Protein AF-A0A836Q6Z2-F1 (afdb_monomer_lite)

Structure (mmCIF, N/CA/C/O backbone):
data_AF-A0A836Q6Z2-F1
#
_entry.id   AF-A0A836Q6Z2-F1
#
loop_
_atom_site.group_PDB
_atom_site.id
_atom_site.type_symbol
_atom_site.label_atom_id
_atom_site.label_alt_id
_atom_site.label_comp_id
_atom_site.label_asym_id
_atom_site.label_entity_id
_atom_site.label_seq_id
_atom_site.pdbx_PDB_ins_code
_atom_site.Cartn_x
_atom_site.Cartn_y
_atom_site.Cartn_z
_atom_site.occupancy
_atom_site.B_iso_or_equiv
_atom_site.auth_seq_id
_atom_site.auth_comp_id
_atom_site.auth_asym_id
_atom_site.auth_atom_id
_atom_site.pdbx_PDB_model_num
ATOM 1 N N . MET A 1 1 ? -11.469 -27.532 27.331 1.00 48.75 1 MET A N 1
ATOM 2 C CA . MET A 1 1 ? -12.121 -26.665 26.324 1.00 48.75 1 MET A CA 1
ATOM 3 C C . MET A 1 1 ? -12.531 -25.390 27.041 1.00 48.75 1 MET A C 1
ATOM 5 O O . MET A 1 1 ? -12.960 -25.529 28.179 1.00 48.75 1 MET A O 1
ATOM 9 N N . PRO A 1 2 ? -12.333 -24.187 26.474 1.00 57.25 2 PRO A N 1
ATOM 10 C CA . PRO A 1 2 ? -12.867 -22.976 27.090 1.00 57.25 2 PRO A CA 1
ATOM 11 C C . PRO A 1 2 ? -14.396 -23.072 27.136 1.00 57.25 2 PRO A C 1
ATOM 13 O O . PRO A 1 2 ? -15.001 -23.461 26.135 1.00 57.25 2 PRO A O 1
ATOM 16 N N . ASP A 1 3 ? -14.990 -22.767 28.288 1.00 80.19 3 ASP A N 1
ATOM 17 C CA . ASP A 1 3 ? -16.440 -22.748 28.470 1.00 80.19 3 ASP A CA 1
ATOM 18 C C . ASP A 1 3 ? -17.048 -21.595 27.647 1.00 80.19 3 ASP A C 1
ATOM 20 O O . ASP A 1 3 ? -16.434 -20.536 27.479 1.00 80.19 3 ASP A O 1
ATOM 24 N N . ALA A 1 4 ? -18.247 -21.785 27.099 1.00 76.88 4 ALA A N 1
ATOM 25 C CA . ALA A 1 4 ? -18.929 -20.760 26.307 1.00 76.88 4 ALA A CA 1
ATOM 26 C C . ALA A 1 4 ? -19.168 -19.484 27.133 1.00 76.88 4 ALA A C 1
ATOM 28 O O . ALA A 1 4 ? -19.080 -18.372 26.611 1.00 76.88 4 ALA A O 1
ATOM 29 N N . ILE A 1 5 ? -19.391 -19.645 28.439 1.00 80.12 5 ILE A N 1
ATOM 30 C CA . ILE A 1 5 ? -19.566 -18.546 29.393 1.00 80.12 5 ILE A CA 1
ATOM 31 C C . ILE A 1 5 ? -18.258 -17.758 29.579 1.00 80.12 5 ILE A C 1
ATOM 33 O O . ILE A 1 5 ? -18.282 -16.527 29.622 1.00 80.12 5 ILE A O 1
ATOM 37 N N . ASP A 1 6 ? -17.102 -18.427 29.591 1.00 78.12 6 ASP A N 1
ATOM 38 C CA . ASP A 1 6 ? -15.796 -17.762 29.692 1.00 78.12 6 ASP A CA 1
ATOM 39 C C . ASP A 1 6 ? -15.487 -16.898 28.465 1.00 78.12 6 ASP A C 1
ATOM 41 O O . ASP A 1 6 ? -14.843 -15.851 28.575 1.00 78.12 6 ASP A O 1
ATOM 45 N N . LEU A 1 7 ? -15.938 -17.324 27.282 1.00 72.75 7 LEU A N 1
ATOM 46 C CA . LEU A 1 7 ? -15.810 -16.545 26.051 1.00 72.75 7 LEU A CA 1
ATOM 47 C C . LEU A 1 7 ? -16.686 -15.290 26.081 1.00 72.75 7 LEU A C 1
ATOM 49 O O . LEU A 1 7 ? -16.208 -14.223 25.697 1.00 72.75 7 LEU A O 1
ATOM 53 N N . ILE A 1 8 ? -17.921 -15.399 26.577 1.00 77.38 8 ILE A N 1
ATOM 54 C CA . ILE A 1 8 ? -18.842 -14.262 26.727 1.00 77.38 8 ILE A CA 1
ATOM 55 C C . ILE A 1 8 ? -18.277 -13.250 27.729 1.00 77.38 8 ILE A C 1
ATOM 57 O O . ILE A 1 8 ? -18.157 -12.073 27.408 1.00 77.38 8 ILE A O 1
ATOM 61 N N . ASN A 1 9 ? -17.810 -13.707 28.893 1.00 78.31 9 ASN A N 1
ATOM 62 C CA . ASN A 1 9 ? -17.229 -12.825 29.909 1.00 78.31 9 ASN A CA 1
ATOM 63 C C . ASN A 1 9 ? -15.964 -12.104 29.413 1.00 78.31 9 ASN A C 1
ATOM 65 O O . ASN A 1 9 ? -15.742 -10.932 29.724 1.00 78.31 9 ASN A O 1
ATOM 69 N N . LYS A 1 10 ? -15.130 -12.783 28.613 1.00 71.81 10 LYS A N 1
ATOM 70 C CA . LYS A 1 10 ? -13.982 -12.145 27.950 1.00 71.81 10 LYS A CA 1
ATOM 71 C C . LYS A 1 10 ? -14.420 -11.101 26.925 1.00 71.81 10 LYS A C 1
ATOM 73 O O . LYS A 1 10 ? -13.757 -10.073 26.816 1.00 71.81 10 LYS A O 1
ATOM 78 N N . PHE A 1 11 ? -15.505 -11.348 26.196 1.00 73.81 11 PHE A N 1
ATOM 79 C CA . PHE A 1 11 ? -16.081 -10.384 25.259 1.00 73.81 11 PHE A CA 1
ATOM 80 C C . PHE A 1 11 ? -16.592 -9.137 25.976 1.00 73.81 11 PHE A C 1
ATOM 82 O O . PHE A 1 11 ? -16.198 -8.041 25.597 1.00 73.81 11 PHE A O 1
ATOM 89 N N . ASP A 1 12 ? -17.364 -9.301 27.049 1.00 74.62 12 ASP A N 1
ATOM 90 C CA . ASP A 1 12 ? -17.903 -8.186 27.835 1.00 74.62 12 ASP A CA 1
ATOM 91 C C . ASP A 1 12 ? -16.790 -7.324 28.441 1.00 74.62 12 ASP A C 1
ATOM 93 O O . ASP A 1 12 ? -16.872 -6.092 28.462 1.00 74.62 12 ASP A O 1
ATOM 97 N N . ALA A 1 13 ? -15.725 -7.966 28.931 1.00 75.62 13 ALA A N 1
ATOM 98 C CA . ALA A 1 13 ? -14.556 -7.263 29.439 1.00 75.62 13 ALA A CA 1
ATOM 99 C C . ALA A 1 13 ? -13.852 -6.480 28.322 1.00 75.62 13 ALA A C 1
ATOM 101 O O . ALA A 1 13 ? -13.570 -5.300 28.500 1.00 75.62 13 ALA A O 1
ATOM 102 N N . LEU A 1 14 ? -13.616 -7.106 27.162 1.00 73.56 14 LEU A N 1
ATOM 103 C CA . LEU A 1 14 ? -13.000 -6.451 26.005 1.00 73.56 14 LEU A CA 1
ATOM 104 C C . LEU A 1 14 ? -13.860 -5.309 25.454 1.00 73.56 14 LEU A C 1
ATOM 106 O O . LEU A 1 14 ? -13.308 -4.285 25.067 1.00 73.56 14 LEU A O 1
ATOM 110 N N . GLU A 1 15 ? -15.183 -5.460 25.436 1.00 71.81 15 GLU A N 1
ATOM 111 C CA . GLU A 1 15 ? -16.127 -4.437 24.988 1.00 71.81 15 GLU A CA 1
ATOM 112 C C . GLU A 1 15 ? -16.069 -3.202 25.887 1.00 71.81 15 GLU A C 1
ATOM 114 O O . GLU A 1 15 ? -15.844 -2.095 25.390 1.00 71.81 15 GLU A O 1
ATOM 119 N N . LYS A 1 16 ? -16.184 -3.389 27.208 1.00 76.44 16 LYS A N 1
ATOM 120 C CA . LYS A 1 16 ? -16.090 -2.291 28.184 1.00 76.44 16 LYS A CA 1
ATOM 121 C C . LYS A 1 16 ? -14.753 -1.571 28.109 1.00 76.44 16 LYS A C 1
ATOM 123 O O . LYS A 1 16 ? -14.707 -0.350 28.211 1.00 76.44 16 LYS A O 1
ATOM 128 N N . ASP A 1 17 ? -13.679 -2.323 27.895 1.00 76.94 17 ASP A N 1
ATOM 129 C CA . ASP A 1 17 ? -12.348 -1.756 27.754 1.00 76.94 17 ASP A CA 1
ATOM 130 C C . ASP A 1 17 ? -12.154 -1.035 26.421 1.00 76.94 17 ASP A C 1
ATOM 132 O O . ASP A 1 17 ? -11.264 -0.198 26.308 1.00 76.94 17 ASP A O 1
ATOM 136 N N . PHE A 1 18 ? -12.903 -1.391 25.381 1.00 81.25 18 PHE A N 1
ATOM 137 C CA . PHE A 1 18 ? -12.700 -0.878 24.033 1.00 81.25 18 PHE A CA 1
ATOM 138 C C . PHE A 1 18 ? -13.502 0.387 23.742 1.00 81.25 18 PHE A C 1
ATOM 140 O O . PHE A 1 18 ? -12.996 1.301 23.082 1.00 81.25 18 PHE A O 1
ATOM 147 N N . VAL A 1 19 ? -14.732 0.465 24.250 1.00 83.88 19 VAL A N 1
ATOM 148 C CA . VAL A 1 19 ? -15.577 1.651 24.099 1.00 83.88 19 VAL A CA 1
ATOM 149 C C . VAL A 1 19 ? -14.897 2.859 24.748 1.00 83.88 19 VAL A C 1
ATOM 151 O O . VAL A 1 19 ? -14.397 2.808 25.867 1.00 83.88 19 VAL A O 1
ATOM 154 N N . GLY A 1 20 ? -14.837 3.973 24.018 1.00 83.06 20 GLY A N 1
ATOM 155 C CA . GLY A 1 20 ? -14.185 5.201 24.466 1.00 83.06 20 GLY A CA 1
ATOM 156 C C . GLY A 1 20 ? -12.673 5.265 24.226 1.00 83.06 20 GLY A C 1
ATOM 157 O O . GLY A 1 20 ? -12.112 6.362 24.346 1.00 83.06 20 GLY A O 1
ATOM 158 N N . LYS A 1 21 ? -12.009 4.166 23.828 1.00 89.00 21 LYS A N 1
ATOM 159 C CA . LYS A 1 21 ? -10.588 4.197 23.442 1.00 89.00 21 LYS A CA 1
ATOM 160 C C . LYS A 1 21 ? -10.382 4.931 22.118 1.00 89.00 21 LYS A C 1
ATOM 162 O O . LYS A 1 21 ? -11.255 4.985 21.250 1.00 89.00 21 LYS A O 1
ATOM 167 N N . THR A 1 22 ? -9.188 5.503 21.982 1.00 91.00 22 THR A N 1
ATOM 168 C CA . THR A 1 22 ? -8.717 6.114 20.737 1.00 91.00 22 THR A CA 1
ATOM 169 C C . THR A 1 22 ? -7.832 5.132 19.986 1.00 91.00 22 THR A C 1
ATOM 171 O O . THR A 1 22 ? -6.939 4.523 20.571 1.00 91.00 22 THR A O 1
ATOM 174 N N . LEU A 1 23 ? -8.070 4.998 18.687 1.00 91.44 23 LEU A N 1
ATOM 175 C CA . LEU A 1 23 ? -7.362 4.099 17.789 1.00 91.44 23 LEU A CA 1
ATOM 176 C C . LEU A 1 23 ? -6.788 4.880 16.620 1.00 91.44 23 LEU A C 1
ATOM 178 O O . LEU A 1 23 ? -7.380 5.857 16.168 1.00 91.44 23 LEU A O 1
ATOM 182 N N . LEU A 1 24 ? -5.669 4.394 16.095 1.00 93.12 24 LEU A N 1
ATOM 183 C CA . LEU A 1 24 ? -5.143 4.809 14.805 1.00 93.12 24 LEU A CA 1
ATOM 184 C C . LEU A 1 24 ? -5.382 3.671 13.817 1.00 93.12 24 LEU A C 1
ATOM 186 O O . LEU A 1 24 ? -4.993 2.534 14.086 1.00 93.12 24 LEU A O 1
ATOM 190 N N . ALA A 1 25 ? -6.022 3.970 12.690 1.00 92.62 25 ALA A N 1
ATOM 191 C CA . ALA A 1 25 ? -6.157 3.014 11.599 1.00 92.62 25 ALA A CA 1
ATOM 192 C C . ALA A 1 25 ? -6.263 3.725 10.238 1.00 92.62 25 ALA A C 1
ATOM 194 O O . ALA A 1 25 ? -6.621 4.909 10.181 1.00 92.62 25 ALA A O 1
ATOM 195 N N . PRO A 1 26 ? -5.947 3.022 9.139 1.00 93.44 26 PRO A N 1
ATOM 196 C CA . PRO A 1 26 ? -6.248 3.486 7.796 1.00 93.44 26 PRO A CA 1
ATOM 197 C C . PRO A 1 26 ? -7.760 3.433 7.550 1.00 93.44 26 PRO A C 1
ATOM 199 O O . PRO A 1 26 ? -8.436 2.465 7.897 1.00 93.44 26 PRO A O 1
ATOM 202 N N . VAL A 1 27 ? -8.277 4.477 6.919 1.00 92.75 27 VAL A N 1
ATOM 203 C CA . VAL A 1 27 ? -9.661 4.602 6.470 1.00 92.75 27 VAL A CA 1
ATOM 204 C C . VAL A 1 27 ? -9.622 4.743 4.955 1.00 92.75 27 VAL A C 1
ATOM 206 O O . VAL A 1 27 ? -8.982 5.656 4.428 1.00 92.75 27 VAL A O 1
ATOM 209 N N . LEU A 1 28 ? -10.275 3.817 4.256 1.00 89.56 28 LEU A N 1
ATOM 210 C CA . LEU A 1 28 ? -10.471 3.903 2.813 1.00 89.56 28 LEU A CA 1
ATOM 211 C C . LEU A 1 28 ? -11.882 4.427 2.549 1.00 89.56 28 LEU A C 1
ATOM 213 O O . LEU A 1 28 ? -12.825 4.120 3.284 1.00 89.56 28 LEU A O 1
ATOM 217 N N . ARG A 1 29 ? -12.029 5.228 1.494 1.00 87.88 29 ARG A N 1
ATOM 218 C CA . ARG A 1 29 ? -13.310 5.854 1.167 1.00 87.88 29 ARG A CA 1
ATOM 219 C C . ARG A 1 29 ? -14.398 4.794 0.981 1.00 87.88 29 ARG A C 1
ATOM 221 O O . ARG A 1 29 ? -14.230 3.849 0.213 1.00 87.88 29 ARG A O 1
ATOM 228 N N . GLY A 1 30 ? -15.527 4.973 1.664 1.00 82.25 30 GLY A N 1
ATOM 229 C CA . GLY A 1 30 ? -16.686 4.084 1.554 1.00 82.25 30 GLY A CA 1
ATOM 230 C C . GLY A 1 30 ? -16.519 2.684 2.161 1.00 82.25 30 GLY A C 1
ATOM 231 O O . GLY A 1 30 ? -17.420 1.863 1.988 1.00 82.25 30 GLY A O 1
ATOM 232 N N . THR A 1 31 ? -15.425 2.391 2.875 1.00 85.06 31 THR A N 1
ATOM 233 C CA . THR A 1 31 ? -15.215 1.085 3.524 1.00 85.06 31 THR A CA 1
ATOM 234 C C . THR A 1 31 ? -15.389 1.155 5.040 1.00 85.06 31 THR A C 1
ATOM 236 O O . THR A 1 31 ? -15.342 2.223 5.646 1.00 85.06 31 THR A O 1
ATOM 239 N N . THR A 1 32 ? -15.561 -0.003 5.678 1.00 89.25 32 THR A N 1
ATOM 240 C CA . THR A 1 32 ? -15.432 -0.136 7.135 1.00 89.25 32 THR A CA 1
ATOM 241 C C . THR A 1 32 ? -13.963 -0.252 7.532 1.00 89.25 32 THR A C 1
ATOM 243 O O . THR A 1 32 ? -13.130 -0.751 6.773 1.00 89.25 32 THR A O 1
ATOM 246 N N . VAL A 1 33 ? -13.636 0.212 8.735 1.00 88.69 33 VAL A N 1
ATOM 247 C CA . VAL A 1 33 ? -12.316 0.020 9.336 1.00 88.69 33 VAL A CA 1
ATOM 248 C C . VAL A 1 33 ? -12.304 -1.329 10.035 1.00 88.69 33 VAL A C 1
ATOM 250 O O . VAL A 1 33 ? -13.177 -1.607 10.855 1.00 88.69 33 VAL A O 1
ATOM 253 N N . ARG A 1 34 ? -11.295 -2.153 9.752 1.00 88.38 34 ARG A N 1
ATOM 254 C CA . ARG A 1 34 ? -11.092 -3.428 10.445 1.00 88.38 34 ARG A CA 1
ATOM 255 C C . ARG A 1 34 ? -10.018 -3.293 11.509 1.00 88.38 34 ARG A C 1
ATOM 257 O O . ARG A 1 34 ? -8.896 -2.897 11.211 1.00 88.38 34 ARG A O 1
ATOM 264 N N . VAL A 1 35 ? -10.347 -3.670 12.737 1.00 85.12 35 VAL A N 1
ATOM 265 C CA . VAL A 1 35 ? -9.401 -3.700 13.859 1.00 85.12 35 VAL A CA 1
ATOM 266 C C . VAL A 1 35 ? -9.393 -5.081 14.491 1.00 85.12 35 VAL A C 1
ATOM 268 O O . VAL A 1 35 ? -10.431 -5.731 14.583 1.00 85.12 35 VAL A O 1
ATOM 271 N N . ARG A 1 36 ? -8.216 -5.546 14.920 1.00 82.00 36 ARG A N 1
ATOM 272 C CA . ARG A 1 36 ? -8.077 -6.810 15.645 1.00 82.00 36 ARG A CA 1
ATOM 273 C C . ARG A 1 36 ? -7.769 -6.536 17.113 1.00 82.00 36 ARG A C 1
ATOM 275 O O . ARG A 1 36 ? -6.755 -5.911 17.407 1.00 82.00 36 ARG A O 1
ATOM 282 N N . LEU A 1 37 ? -8.595 -7.052 18.018 1.00 75.25 37 LEU A N 1
ATOM 283 C CA . LEU A 1 37 ? -8.405 -6.963 19.469 1.00 75.25 37 LEU A CA 1
ATOM 284 C C . LEU A 1 37 ? -8.566 -8.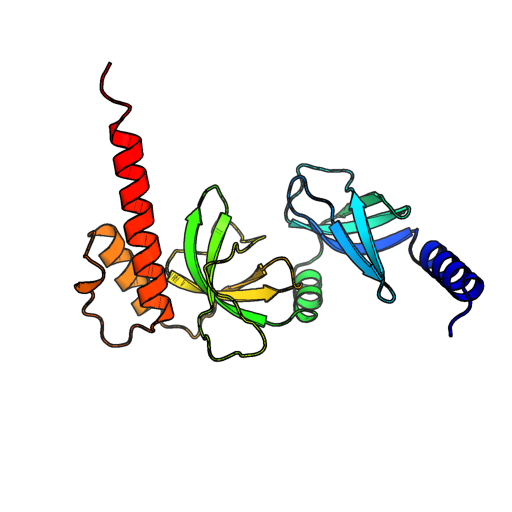328 20.109 1.00 75.25 37 LEU A C 1
ATOM 286 O O . LEU A 1 37 ? -9.556 -9.007 19.863 1.00 75.25 37 LEU A O 1
ATOM 290 N N . GLY A 1 38 ? -7.592 -8.748 20.917 1.00 71.38 38 GLY A N 1
ATOM 291 C CA . GLY A 1 38 ? -7.668 -10.042 21.605 1.00 71.38 38 GLY A CA 1
ATOM 292 C C . GLY A 1 38 ? -7.879 -11.240 20.663 1.00 71.38 38 GLY A C 1
ATOM 293 O O . GLY A 1 38 ? -8.426 -12.251 21.081 1.00 71.38 38 GLY A O 1
ATOM 294 N N . GLY A 1 39 ? -7.494 -11.119 19.385 1.00 76.25 39 GLY A N 1
ATOM 295 C CA . GLY A 1 39 ? -7.726 -12.133 18.346 1.00 76.25 39 GLY A CA 1
ATOM 296 C C . GLY A 1 39 ? -9.040 -11.989 17.565 1.00 76.25 39 GLY A C 1
ATOM 297 O O . GLY A 1 39 ? -9.189 -12.632 16.529 1.00 76.25 39 GLY A O 1
ATOM 298 N N . ILE A 1 40 ? -9.948 -11.107 17.982 1.00 76.56 40 ILE A N 1
ATOM 299 C CA . ILE A 1 40 ? -11.241 -10.862 17.330 1.00 76.56 40 ILE A CA 1
ATOM 300 C C . ILE A 1 40 ? -11.099 -9.722 16.324 1.00 76.56 40 ILE A C 1
ATOM 302 O O . ILE A 1 40 ? -10.522 -8.684 16.641 1.00 76.56 40 ILE A O 1
ATOM 306 N N . VAL A 1 41 ? -11.619 -9.911 15.110 1.00 83.31 41 VAL A N 1
ATOM 307 C CA . VAL A 1 41 ? -11.691 -8.859 14.088 1.00 83.31 41 VAL A CA 1
ATOM 308 C C . VAL A 1 41 ? -13.042 -8.164 14.195 1.00 83.31 41 VAL A C 1
ATOM 310 O O . VAL A 1 41 ? -14.078 -8.815 14.104 1.00 83.31 41 VAL A O 1
ATOM 313 N N . MET A 1 42 ? -13.021 -6.849 14.368 1.00 84.44 42 MET A N 1
ATOM 314 C CA . MET A 1 42 ? -14.210 -6.005 14.401 1.00 84.44 42 MET A CA 1
ATOM 315 C C . MET A 1 42 ? -14.216 -5.049 13.220 1.00 84.44 42 MET A C 1
ATOM 317 O O . MET A 1 42 ? -13.162 -4.578 12.787 1.00 84.44 42 MET A O 1
ATOM 321 N N . GLU A 1 43 ? -15.415 -4.753 12.728 1.00 90.25 43 GLU A N 1
ATOM 322 C CA . GLU A 1 43 ? -15.638 -3.787 11.660 1.00 90.25 43 GLU A CA 1
ATOM 323 C C . GLU A 1 43 ? -16.343 -2.550 12.214 1.00 90.25 43 GLU A C 1
ATOM 325 O O . GLU A 1 43 ? -17.462 -2.631 12.720 1.00 90.25 43 GLU A O 1
ATOM 330 N N . LEU A 1 44 ? -15.691 -1.399 12.092 1.00 90.81 44 LEU A N 1
ATOM 331 C CA . LEU A 1 44 ? -16.185 -0.118 12.576 1.00 90.81 44 LEU A CA 1
ATOM 332 C C . LEU A 1 44 ? -16.566 0.769 11.393 1.00 90.81 44 LEU A C 1
ATOM 334 O O . LEU A 1 44 ? -15.803 0.932 10.438 1.00 90.81 44 LEU A O 1
ATOM 338 N N . LYS A 1 45 ? -17.754 1.364 11.460 1.00 92.31 45 LYS A N 1
ATOM 339 C CA . LYS A 1 45 ? -18.193 2.416 10.542 1.00 92.31 45 LYS A CA 1
ATOM 340 C C . LYS A 1 45 ? -17.716 3.766 11.063 1.00 92.31 45 LYS A C 1
ATOM 342 O O . LYS A 1 45 ? -17.927 4.079 12.234 1.00 92.31 45 LYS A O 1
ATOM 347 N N . THR A 1 46 ? -17.102 4.553 10.187 1.00 91.75 46 THR A N 1
ATOM 348 C CA . THR A 1 46 ? -16.753 5.947 10.469 1.00 91.75 46 THR A CA 1
ATOM 349 C C . THR A 1 46 ? -17.953 6.860 10.235 1.00 91.75 46 THR A C 1
ATOM 351 O O . THR A 1 46 ? -18.851 6.548 9.447 1.00 91.75 46 THR A O 1
ATOM 354 N N . ASP A 1 47 ? -17.975 7.991 10.934 1.00 89.62 47 ASP A N 1
ATOM 355 C CA . ASP A 1 47 ? -18.981 9.042 10.769 1.00 89.62 47 ASP A CA 1
ATOM 356 C C . ASP A 1 47 ? -18.817 9.817 9.452 1.00 89.62 47 ASP A C 1
ATOM 358 O O . ASP A 1 47 ? -19.812 10.207 8.843 1.00 89.62 47 ASP A O 1
ATOM 362 N N . ASP A 1 48 ? -17.584 9.961 8.960 1.00 89.12 48 ASP A N 1
ATOM 363 C CA . ASP A 1 48 ? -17.290 10.503 7.632 1.00 89.12 48 ASP A CA 1
ATOM 364 C C . ASP A 1 48 ? -16.974 9.377 6.632 1.00 89.12 48 ASP A C 1
ATOM 366 O O . ASP A 1 48 ? -15.981 8.657 6.767 1.00 89.12 48 ASP A O 1
ATOM 370 N N . ARG A 1 49 ? -17.831 9.225 5.613 1.00 86.00 49 ARG A N 1
ATOM 371 C CA . ARG A 1 49 ? -17.671 8.233 4.530 1.00 86.00 49 ARG A CA 1
ATOM 372 C C . ARG A 1 49 ? -16.767 8.705 3.391 1.00 86.00 49 ARG A C 1
ATOM 374 O O . ARG A 1 49 ? -16.328 7.876 2.593 1.00 86.00 49 ARG A O 1
ATOM 381 N N . ASN A 1 50 ? -16.534 10.012 3.286 1.00 88.94 50 ASN A N 1
ATOM 382 C CA . ASN A 1 50 ? -15.726 10.622 2.231 1.00 88.94 50 ASN A CA 1
ATOM 383 C C . ASN A 1 50 ? -14.248 10.715 2.620 1.00 88.94 50 ASN A C 1
ATOM 385 O O . ASN A 1 50 ? -13.395 10.845 1.734 1.00 88.94 50 ASN A O 1
ATOM 389 N N . PHE A 1 51 ? -13.957 10.624 3.920 1.00 90.75 51 PHE A N 1
ATOM 390 C CA . PHE A 1 51 ? -12.604 10.596 4.448 1.00 90.75 51 PHE A CA 1
ATOM 391 C C . PHE A 1 51 ? -11.793 9.424 3.878 1.00 90.75 51 PHE A C 1
ATOM 393 O O . PHE A 1 51 ? -12.252 8.284 3.808 1.00 90.75 51 PHE A O 1
ATOM 400 N N . GLU A 1 52 ? -10.550 9.718 3.508 1.00 91.06 52 GLU A N 1
ATOM 401 C CA . GLU A 1 52 ? -9.556 8.739 3.085 1.00 91.06 52 GLU A CA 1
ATOM 402 C C . GLU A 1 52 ? -8.195 9.142 3.659 1.00 91.06 52 GLU A C 1
ATOM 404 O O . GLU A 1 52 ? -7.782 10.301 3.555 1.00 91.06 52 GLU A O 1
ATOM 409 N N . GLY A 1 53 ? -7.504 8.202 4.302 1.00 92.69 53 GLY A N 1
ATOM 410 C CA . GLY A 1 53 ? -6.236 8.467 4.978 1.00 92.69 53 GLY A CA 1
ATOM 411 C C . GLY A 1 53 ? -6.097 7.733 6.302 1.00 92.69 53 GLY A C 1
ATOM 412 O O . GLY A 1 53 ? -6.898 6.873 6.652 1.00 92.69 53 GLY A O 1
ATOM 413 N N . TYR A 1 54 ? -5.075 8.095 7.069 1.00 93.88 54 TYR A N 1
ATOM 414 C CA . TYR A 1 54 ? -4.946 7.646 8.452 1.00 93.88 54 TYR A CA 1
ATOM 415 C C . TYR A 1 54 ? -5.750 8.566 9.367 1.00 93.88 54 TYR A C 1
ATOM 417 O O . TYR A 1 54 ? -5.646 9.790 9.259 1.00 93.88 54 TYR A O 1
ATOM 425 N N . ALA A 1 55 ? -6.519 7.980 10.281 1.00 94.69 55 ALA A N 1
ATOM 426 C CA . ALA A 1 55 ? -7.350 8.713 11.227 1.00 94.69 55 ALA A CA 1
ATOM 427 C C . ALA A 1 55 ? -7.062 8.286 12.665 1.00 94.69 55 ALA A C 1
ATOM 429 O O . ALA A 1 55 ? -6.837 7.106 12.942 1.00 94.69 55 ALA A O 1
ATOM 430 N N . LEU A 1 56 ? -7.125 9.258 13.575 1.00 94.75 56 LEU A N 1
ATOM 431 C CA . LEU A 1 56 ? -7.386 9.007 14.984 1.00 94.75 56 LEU A CA 1
ATOM 432 C C . LEU A 1 56 ? -8.898 8.920 15.157 1.00 94.75 56 LEU A C 1
ATOM 434 O O . LEU A 1 56 ? -9.629 9.839 14.779 1.00 94.75 56 LEU A O 1
ATOM 438 N N . MET A 1 57 ? -9.362 7.815 15.722 1.00 94.38 57 MET A N 1
ATOM 439 C CA . MET A 1 57 ? -10.778 7.525 15.883 1.00 94.38 57 MET A CA 1
ATOM 440 C C . MET A 1 57 ? -11.086 7.177 17.325 1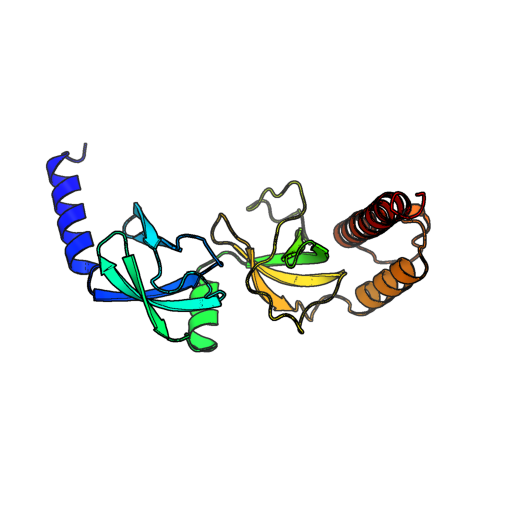.00 94.38 57 MET A C 1
ATOM 442 O O . MET A 1 57 ? -10.386 6.365 17.924 1.00 94.38 57 MET A O 1
ATOM 446 N N . LYS A 1 58 ? -12.149 7.762 17.869 1.00 92.94 58 LYS A N 1
ATOM 447 C CA . LYS A 1 58 ? -12.694 7.376 19.166 1.00 92.94 58 LYS A CA 1
ATOM 448 C C . LYS A 1 58 ? -13.819 6.376 18.948 1.00 92.94 58 LYS A C 1
ATOM 450 O O . LYS A 1 58 ? -14.765 6.662 18.221 1.00 92.94 58 LYS A O 1
ATOM 455 N N . VAL A 1 59 ? -13.705 5.206 19.560 1.00 92.00 59 VAL A N 1
ATOM 456 C CA . VAL A 1 59 ? -14.736 4.167 19.483 1.00 92.00 59 VAL A CA 1
ATOM 457 C C . VAL A 1 59 ? -15.953 4.627 20.276 1.00 92.00 59 VAL A C 1
ATOM 459 O O . VAL A 1 59 ? -15.830 4.913 21.468 1.00 92.00 59 VAL A O 1
ATOM 462 N N . ASN A 1 60 ? -17.111 4.699 19.624 1.00 89.56 60 ASN A N 1
ATOM 463 C CA . ASN A 1 60 ? -18.368 5.015 20.302 1.00 89.56 60 ASN A CA 1
ATOM 464 C C . ASN A 1 60 ? -19.052 3.734 20.788 1.00 89.56 60 ASN A C 1
ATOM 466 O O . ASN A 1 60 ? -19.576 3.701 21.895 1.00 89.56 60 ASN A O 1
ATOM 470 N N . ASP A 1 61 ? -19.022 2.690 19.957 1.00 87.44 61 ASP A N 1
ATOM 471 C CA . ASP A 1 61 ? -19.595 1.371 20.218 1.00 87.44 61 ASP A CA 1
ATOM 472 C C . ASP A 1 61 ? -18.851 0.296 19.393 1.00 87.44 61 ASP A C 1
ATOM 474 O O . ASP A 1 61 ? -17.926 0.601 18.639 1.00 87.44 61 ASP A O 1
ATOM 478 N N . LEU A 1 62 ? -19.252 -0.973 19.506 1.00 85.56 62 LEU A N 1
ATOM 479 C CA . LEU A 1 62 ? -18.608 -2.096 18.804 1.00 85.56 62 LEU A CA 1
ATOM 480 C C . LEU A 1 62 ? -18.722 -2.075 17.267 1.00 85.56 62 LEU A C 1
ATOM 482 O O . LEU A 1 62 ? -18.110 -2.906 16.595 1.00 85.56 62 LEU A O 1
ATOM 486 N N . LYS A 1 63 ? -19.519 -1.173 16.693 1.00 89.44 63 LYS A N 1
ATOM 487 C CA . LYS A 1 63 ? -19.789 -1.056 15.252 1.00 89.44 63 LYS A CA 1
ATOM 488 C C . LYS A 1 63 ? -19.490 0.334 14.702 1.00 89.44 63 LYS A C 1
ATOM 490 O O . LYS A 1 63 ? -19.523 0.505 13.480 1.00 89.44 63 LYS A O 1
ATOM 495 N N . SER A 1 64 ? -19.222 1.326 15.548 1.00 91.06 64 SER A N 1
ATOM 496 C CA . SER A 1 64 ? -19.021 2.708 15.128 1.00 91.06 64 SER A CA 1
ATOM 497 C C . SER A 1 64 ? -17.868 3.396 15.855 1.00 91.06 64 SER A C 1
ATOM 499 O O . SER A 1 64 ? -17.632 3.230 17.055 1.00 91.06 64 SER A O 1
ATOM 501 N N . ALA A 1 65 ? -17.138 4.210 15.099 1.00 92.75 65 ALA A N 1
ATOM 502 C CA . ALA A 1 65 ? -16.080 5.054 15.621 1.00 92.75 65 ALA A CA 1
ATOM 503 C C . ALA A 1 65 ? -16.164 6.442 14.991 1.00 92.75 65 ALA A C 1
ATOM 505 O O . ALA A 1 65 ? -16.447 6.588 13.803 1.00 92.75 65 ALA A O 1
ATOM 506 N N . LYS A 1 66 ? -15.912 7.467 15.799 1.00 93.69 66 LYS A N 1
ATOM 507 C CA . LYS A 1 66 ? -15.888 8.859 15.366 1.00 93.69 66 LYS A CA 1
ATOM 508 C C . LYS A 1 66 ? -14.471 9.269 15.003 1.00 93.69 66 LYS A C 1
ATOM 510 O O . LYS A 1 66 ? -13.567 9.087 15.820 1.00 93.69 66 LYS A O 1
ATOM 515 N N . ILE A 1 67 ? -14.271 9.876 13.840 1.00 94.25 67 ILE A N 1
ATOM 516 C CA . ILE A 1 67 ? -12.985 10.489 13.499 1.00 94.25 67 ILE A CA 1
ATOM 517 C C . ILE A 1 67 ? -12.799 11.738 14.366 1.00 94.25 67 ILE A C 1
ATOM 519 O O . ILE A 1 67 ? -13.593 12.675 14.323 1.00 94.25 67 ILE A O 1
ATOM 523 N N . ILE A 1 68 ? -11.743 11.749 15.179 1.00 95.06 68 ILE A N 1
ATOM 524 C CA . ILE A 1 68 ? -11.415 12.875 16.069 1.00 95.06 68 ILE A CA 1
ATOM 525 C C . ILE A 1 68 ? -10.268 13.735 15.532 1.00 95.06 68 ILE A C 1
ATOM 527 O O . ILE A 1 68 ? -10.064 14.848 16.006 1.00 95.06 68 ILE A O 1
ATOM 531 N N . GLY A 1 69 ? -9.519 13.241 14.544 1.00 93.75 69 GLY A N 1
ATOM 532 C CA . GLY A 1 69 ? -8.458 14.008 13.904 1.00 93.75 69 GLY A CA 1
ATOM 533 C C . GLY A 1 69 ? -7.529 13.165 13.040 1.00 93.75 69 GLY A C 1
ATOM 534 O O . GLY A 1 69 ? -7.706 11.956 12.884 1.00 93.75 69 GLY A O 1
ATOM 535 N N . LYS A 1 70 ? -6.509 13.819 12.483 1.00 94.38 70 LYS A N 1
ATOM 536 C CA . LYS A 1 70 ? -5.426 13.158 11.746 1.00 94.38 70 LYS A CA 1
ATOM 537 C C . LYS A 1 70 ? -4.266 12.847 12.699 1.00 94.38 70 LYS A C 1
ATOM 539 O O . LYS A 1 70 ? -3.921 13.706 13.512 1.00 94.38 70 LYS A O 1
ATOM 544 N N . PRO A 1 71 ? -3.652 11.656 12.614 1.00 95.06 71 PRO A N 1
ATOM 545 C CA . PRO A 1 71 ? -2.450 11.356 13.371 1.00 95.06 71 PRO A CA 1
ATOM 546 C C . PRO A 1 71 ? -1.266 12.172 12.849 1.00 95.06 71 PRO A C 1
ATOM 548 O O . PRO A 1 71 ? -1.223 12.599 11.692 1.00 95.06 71 PRO A O 1
ATOM 551 N N . THR A 1 72 ? -0.270 12.355 13.707 1.00 94.00 72 THR A N 1
ATOM 552 C CA . THR A 1 72 ? 1.025 12.909 13.303 1.00 94.00 72 THR A CA 1
ATOM 553 C C . THR A 1 72 ? 1.774 11.929 12.394 1.00 94.00 72 THR A C 1
ATOM 555 O O . THR A 1 72 ? 1.573 10.715 12.468 1.00 94.00 72 THR A O 1
ATOM 558 N N . LEU A 1 73 ? 2.715 12.433 11.588 1.00 90.56 73 LEU A N 1
ATOM 559 C CA . LEU A 1 73 ? 3.577 11.579 10.756 1.00 90.56 73 LEU A CA 1
ATOM 560 C C . LEU A 1 73 ? 4.335 10.532 11.586 1.00 90.56 73 LEU A C 1
ATOM 562 O O . LEU A 1 73 ? 4.485 9.393 11.152 1.00 90.56 73 LEU A O 1
ATOM 566 N N . LYS A 1 74 ? 4.767 10.901 12.801 1.00 93.19 74 LYS A N 1
ATOM 567 C CA . LYS A 1 74 ? 5.445 9.990 13.730 1.00 93.19 74 LYS A CA 1
ATOM 568 C C . LYS A 1 74 ? 4.534 8.835 14.152 1.00 93.19 74 LYS A C 1
ATOM 570 O O . LYS A 1 74 ? 4.954 7.687 14.067 1.00 93.19 74 LYS A O 1
ATOM 575 N N . GLN A 1 75 ? 3.293 9.128 14.543 1.00 94.56 75 GLN A N 1
ATOM 576 C CA . GLN A 1 75 ? 2.318 8.100 14.923 1.00 94.56 75 GLN A CA 1
ATOM 577 C C . GLN A 1 75 ? 1.996 7.165 13.755 1.00 94.56 75 GLN A C 1
ATOM 579 O O . GLN A 1 75 ? 1.966 5.952 13.938 1.00 94.56 75 GLN A O 1
ATOM 584 N N . THR A 1 76 ? 1.811 7.706 12.547 1.00 93.75 76 THR A N 1
ATOM 585 C CA . THR A 1 76 ? 1.591 6.888 11.346 1.00 93.75 76 THR A CA 1
ATOM 586 C C . THR A 1 76 ? 2.786 5.978 11.068 1.00 93.75 76 THR A C 1
ATOM 588 O O . THR A 1 76 ? 2.602 4.792 10.816 1.00 93.75 76 THR A O 1
ATOM 591 N N . ALA A 1 77 ? 4.014 6.495 11.165 1.00 91.94 77 ALA A N 1
ATOM 592 C CA . ALA A 1 77 ? 5.221 5.697 10.966 1.00 91.94 77 ALA A CA 1
ATOM 593 C C . ALA A 1 77 ? 5.378 4.595 12.030 1.00 91.94 77 ALA A C 1
ATOM 595 O O . ALA A 1 77 ? 5.743 3.469 11.702 1.00 91.94 77 ALA A O 1
ATOM 596 N N . GLU A 1 78 ? 5.101 4.889 13.302 1.00 94.25 78 GLU A N 1
ATOM 597 C CA . GLU A 1 78 ? 5.122 3.896 14.386 1.00 94.25 78 GLU A CA 1
ATOM 598 C C . GLU A 1 78 ? 4.058 2.816 14.193 1.00 94.25 78 GLU A C 1
ATOM 600 O O . GLU A 1 78 ? 4.356 1.631 14.323 1.00 94.25 78 GLU A O 1
ATOM 605 N N . TYR A 1 79 ? 2.849 3.213 13.804 1.00 93.50 79 TYR A N 1
ATOM 606 C CA . TYR A 1 79 ? 1.770 2.289 13.483 1.00 93.50 79 TYR A CA 1
ATOM 607 C C . TYR A 1 79 ? 2.131 1.368 12.311 1.00 93.50 79 TYR A C 1
ATOM 609 O O . TYR A 1 79 ? 1.982 0.152 12.395 1.00 93.50 79 TYR A O 1
ATOM 617 N N . LEU A 1 80 ? 2.674 1.930 11.231 1.00 93.06 80 LEU A N 1
ATOM 618 C CA . LEU A 1 80 ? 3.074 1.175 10.047 1.00 93.06 80 LEU A CA 1
ATOM 619 C C . LEU A 1 80 ? 4.165 0.131 10.329 1.00 93.06 80 LEU A C 1
ATOM 621 O O . LEU A 1 80 ? 4.184 -0.922 9.690 1.00 93.06 80 LEU A O 1
ATOM 625 N N . LYS A 1 81 ? 5.035 0.364 11.321 1.00 94.12 81 LYS A N 1
ATOM 626 C CA . LYS A 1 81 ? 6.064 -0.606 11.740 1.00 94.12 81 LYS A CA 1
ATOM 627 C C . LYS A 1 81 ? 5.491 -1.903 12.313 1.00 94.12 81 LYS A C 1
ATOM 629 O O . LYS A 1 81 ? 6.215 -2.896 12.325 1.00 94.12 81 LYS A O 1
ATOM 634 N N . LEU A 1 82 ? 4.228 -1.913 12.748 1.00 91.62 82 LEU A N 1
ATOM 635 C CA . LEU A 1 82 ? 3.548 -3.120 13.234 1.00 91.62 82 LEU A CA 1
ATOM 636 C C . LEU A 1 82 ? 3.328 -4.155 12.123 1.00 91.62 82 LEU A C 1
ATOM 638 O O . LEU A 1 82 ? 3.123 -5.334 12.405 1.00 91.62 82 LEU A O 1
ATOM 642 N N . PHE A 1 83 ? 3.383 -3.725 10.862 1.00 91.56 83 PHE A N 1
ATOM 643 C CA . PHE A 1 83 ? 3.137 -4.574 9.708 1.00 91.56 83 PHE A CA 1
ATOM 644 C C . PHE A 1 83 ? 4.432 -4.989 9.002 1.00 91.56 83 PHE A C 1
ATOM 646 O O . PHE A 1 83 ? 5.404 -4.222 8.951 1.00 91.56 83 PHE A O 1
ATOM 653 N N . PRO A 1 84 ? 4.452 -6.180 8.381 1.00 91.94 84 PRO A N 1
ATOM 654 C CA . PRO A 1 84 ? 5.541 -6.587 7.508 1.00 91.94 84 PRO A CA 1
ATOM 655 C C . PRO A 1 84 ? 5.792 -5.574 6.387 1.00 91.94 84 PRO A C 1
ATOM 657 O O . PRO A 1 84 ? 4.858 -5.078 5.757 1.00 91.94 84 PRO A O 1
ATOM 660 N N . ARG A 1 85 ? 7.073 -5.292 6.137 1.00 92.25 85 ARG A N 1
ATOM 661 C CA . ARG A 1 85 ? 7.540 -4.427 5.047 1.00 92.25 85 ARG A CA 1
ATOM 662 C C . ARG A 1 85 ? 7.766 -5.248 3.787 1.00 92.25 85 ARG A C 1
ATOM 664 O O . ARG A 1 85 ? 8.445 -6.273 3.854 1.00 92.25 85 ARG A O 1
ATOM 671 N N . LEU A 1 86 ? 7.273 -4.764 2.652 1.00 91.69 86 LEU A N 1
ATOM 672 C CA . LEU A 1 86 ? 7.502 -5.356 1.337 1.00 91.69 86 LEU A CA 1
ATOM 673 C C . LEU A 1 86 ? 8.053 -4.311 0.371 1.00 91.69 86 LEU A C 1
ATOM 675 O O . LEU A 1 86 ? 7.557 -3.186 0.299 1.00 91.69 86 LEU A O 1
ATOM 679 N N . ARG A 1 87 ? 9.062 -4.709 -0.405 1.00 91.50 87 ARG A N 1
ATOM 680 C CA . ARG A 1 87 ? 9.586 -3.903 -1.511 1.00 91.50 87 ARG A CA 1
ATOM 681 C C . ARG A 1 87 ? 8.791 -4.199 -2.767 1.00 91.50 87 ARG A C 1
ATOM 683 O O . ARG A 1 87 ? 8.646 -5.362 -3.153 1.00 91.50 87 ARG A O 1
ATOM 690 N N . MET A 1 88 ? 8.315 -3.150 -3.415 1.00 92.81 88 MET A N 1
ATOM 691 C CA . MET A 1 88 ? 7.477 -3.250 -4.599 1.00 92.81 88 MET A CA 1
ATOM 692 C C . MET A 1 88 ? 7.982 -2.325 -5.699 1.00 92.81 88 MET A C 1
ATOM 694 O O . MET A 1 88 ? 8.679 -1.356 -5.420 1.00 92.81 88 MET A O 1
ATOM 698 N N . ILE A 1 89 ? 7.627 -2.623 -6.944 1.00 93.12 89 ILE A N 1
ATOM 699 C CA . ILE A 1 89 ? 7.800 -1.729 -8.085 1.00 93.12 89 ILE A CA 1
ATOM 700 C C . ILE A 1 89 ? 6.443 -1.283 -8.600 1.00 93.12 89 ILE A C 1
ATOM 702 O O . ILE A 1 89 ? 5.563 -2.104 -8.858 1.00 93.12 89 ILE A O 1
ATOM 706 N N . VAL A 1 90 ? 6.284 0.024 -8.746 1.00 94.06 90 VAL A N 1
ATOM 707 C CA . VAL A 1 90 ? 5.057 0.640 -9.241 1.00 94.06 90 VAL A CA 1
ATOM 708 C C . VAL A 1 90 ? 4.926 0.382 -10.738 1.00 94.06 90 VAL A C 1
ATOM 710 O O . VAL A 1 90 ? 5.886 0.528 -11.488 1.00 94.06 90 VAL A O 1
ATOM 713 N N . ILE A 1 91 ? 3.732 0.000 -11.177 1.00 94.31 91 ILE A N 1
ATOM 714 C CA . ILE A 1 91 ? 3.400 -0.203 -12.587 1.00 94.31 91 ILE A CA 1
ATOM 715 C C . ILE A 1 91 ? 2.867 1.105 -13.164 1.00 94.31 91 ILE A C 1
ATOM 717 O O . ILE A 1 91 ? 3.547 1.755 -13.948 1.00 94.31 91 ILE A O 1
ATOM 721 N N . ASP A 1 92 ? 1.653 1.487 -12.768 1.00 91.00 92 ASP A N 1
ATOM 722 C CA . ASP A 1 92 ? 0.973 2.710 -13.193 1.00 91.00 92 ASP A CA 1
ATOM 723 C C . ASP A 1 92 ? -0.237 2.978 -12.271 1.00 91.00 92 ASP A C 1
ATOM 725 O O . ASP A 1 92 ? -0.563 2.161 -11.395 1.00 91.00 92 ASP A O 1
ATOM 729 N N . LYS A 1 93 ? -0.906 4.118 -12.469 1.00 89.94 93 LYS A N 1
ATOM 730 C CA . LYS A 1 93 ? -2.174 4.468 -11.815 1.00 89.94 93 LYS A CA 1
ATOM 731 C C . LYS A 1 93 ? -3.343 4.014 -12.701 1.00 89.94 93 LYS A C 1
ATOM 733 O O . LYS A 1 93 ? -3.489 4.479 -13.829 1.00 89.94 93 LYS A O 1
ATOM 738 N N . PHE A 1 94 ? -4.203 3.143 -12.175 1.00 87.00 94 PHE A N 1
ATOM 739 C CA . PHE A 1 94 ? -5.440 2.695 -12.824 1.00 87.00 94 PHE A CA 1
ATOM 740 C C . PHE A 1 94 ? -6.637 3.060 -11.949 1.00 87.00 94 PHE A C 1
ATOM 742 O O . PHE A 1 94 ? -6.669 2.699 -10.774 1.00 87.00 94 PHE A O 1
ATOM 749 N N . ASP A 1 95 ? -7.601 3.785 -12.523 1.00 85.44 95 ASP A N 1
ATOM 750 C CA . ASP A 1 95 ? -8.821 4.245 -11.839 1.00 85.44 95 ASP A CA 1
ATOM 751 C C . ASP A 1 95 ? -8.547 4.917 -10.479 1.00 85.44 95 ASP A C 1
ATOM 753 O O . ASP A 1 95 ? -9.103 4.574 -9.440 1.00 85.44 95 ASP A O 1
ATOM 757 N N . GLY A 1 96 ? -7.576 5.833 -10.455 1.00 85.25 96 GLY A N 1
ATOM 758 C CA . GLY A 1 96 ? -7.207 6.548 -9.232 1.00 85.25 96 GLY A CA 1
ATOM 759 C C . GLY A 1 96 ? -6.303 5.768 -8.263 1.00 85.25 96 GLY A C 1
ATOM 760 O O . GLY A 1 96 ? -5.783 6.366 -7.325 1.00 85.25 96 GLY A O 1
ATOM 761 N N . VAL A 1 97 ? -6.043 4.479 -8.498 1.00 89.75 97 VAL A N 1
ATOM 762 C CA . VAL A 1 97 ? -5.280 3.607 -7.591 1.00 89.75 97 VAL A CA 1
ATOM 763 C C . VAL A 1 97 ? -3.940 3.226 -8.208 1.00 89.75 97 VAL A C 1
ATOM 765 O O . VAL A 1 97 ? -3.865 2.841 -9.372 1.00 89.75 97 VAL A O 1
ATOM 768 N N . TRP A 1 98 ? -2.867 3.308 -7.427 1.00 93.62 98 TRP A N 1
ATOM 769 C CA . TRP A 1 98 ? -1.552 2.843 -7.861 1.00 93.62 98 TRP A CA 1
ATOM 770 C C . TRP A 1 98 ? -1.467 1.326 -7.782 1.00 93.62 98 TRP A C 1
ATOM 772 O O . TRP A 1 98 ? -1.837 0.739 -6.770 1.00 93.62 98 TRP A O 1
ATOM 782 N N . TRP A 1 99 ? -0.948 0.692 -8.826 1.00 94.94 99 TRP A N 1
ATOM 783 C CA . TRP A 1 99 ? -0.712 -0.750 -8.846 1.00 94.94 99 TRP A CA 1
ATOM 784 C C . TRP A 1 99 ? 0.778 -1.042 -8.819 1.00 94.94 99 TRP A C 1
ATOM 786 O O . TRP A 1 99 ? 1.562 -0.340 -9.457 1.00 94.94 99 TRP A O 1
ATOM 796 N N . ALA A 1 100 ? 1.175 -2.082 -8.091 1.00 94.75 100 ALA A N 1
ATOM 797 C CA . ALA A 1 100 ? 2.574 -2.453 -7.947 1.00 94.75 100 ALA A CA 1
ATOM 798 C C . ALA A 1 100 ? 2.775 -3.972 -7.932 1.00 94.75 100 ALA A C 1
ATOM 800 O O . ALA A 1 100 ? 1.879 -4.737 -7.578 1.00 94.75 100 ALA A O 1
ATOM 801 N N . LEU A 1 101 ? 3.980 -4.404 -8.297 1.00 93.25 101 LEU A N 1
ATOM 802 C CA . LEU A 1 101 ? 4.433 -5.791 -8.221 1.00 93.25 101 LEU A CA 1
ATOM 803 C C . LEU A 1 101 ? 5.447 -5.949 -7.099 1.00 93.25 101 LEU A C 1
ATOM 805 O O . LEU A 1 101 ? 6.210 -5.033 -6.808 1.00 93.25 101 LEU A O 1
ATOM 809 N N . MET A 1 102 ? 5.514 -7.139 -6.511 1.00 91.00 102 MET A N 1
ATOM 810 C CA . MET A 1 102 ? 6.624 -7.494 -5.629 1.00 91.00 102 MET A CA 1
ATOM 811 C C . MET A 1 102 ? 7.955 -7.366 -6.367 1.00 91.00 102 MET A C 1
ATOM 813 O O . MET A 1 102 ? 8.149 -7.972 -7.422 1.00 91.00 102 MET A O 1
ATOM 817 N N . PHE A 1 103 ? 8.879 -6.605 -5.782 1.00 84.31 103 PHE A N 1
ATOM 818 C CA . PHE A 1 103 ? 10.196 -6.381 -6.367 1.00 84.31 103 PHE A CA 1
ATOM 819 C C . PHE A 1 103 ? 11.053 -7.652 -6.312 1.00 84.31 103 PHE A C 1
ATOM 821 O O . PHE A 1 103 ? 11.706 -8.019 -7.286 1.00 84.31 103 PHE A O 1
ATOM 828 N N . ASN A 1 104 ? 11.019 -8.358 -5.178 1.00 76.88 104 ASN A N 1
ATOM 829 C CA . ASN A 1 104 ? 11.753 -9.601 -4.979 1.00 76.88 104 ASN A CA 1
ATOM 830 C C . ASN A 1 104 ? 10.790 -10.744 -4.641 1.00 76.88 104 ASN A C 1
ATOM 832 O O . ASN A 1 104 ? 10.219 -10.781 -3.554 1.00 76.88 104 ASN A O 1
ATOM 836 N N . ARG A 1 105 ? 10.654 -11.712 -5.552 1.00 67.81 105 ARG A N 1
ATOM 837 C CA . ARG A 1 105 ? 9.842 -12.924 -5.333 1.00 67.81 105 ARG A CA 1
ATOM 838 C C . ARG A 1 105 ? 10.486 -13.929 -4.368 1.00 67.81 105 ARG A C 1
ATOM 840 O O . ARG A 1 105 ? 9.871 -14.936 -4.039 1.00 67.81 105 ARG A O 1
ATOM 847 N N . SER A 1 106 ? 11.709 -13.666 -3.906 1.00 65.75 106 SER A N 1
ATOM 848 C CA . SER A 1 106 ? 12.421 -14.534 -2.961 1.00 65.75 106 SER A CA 1
ATOM 849 C C . SER A 1 106 ? 11.920 -14.406 -1.520 1.00 65.75 106 SER A C 1
ATOM 851 O O . SER A 1 106 ? 12.243 -15.269 -0.704 1.00 65.75 106 SER A O 1
ATOM 853 N N . ASP A 1 107 ? 11.138 -13.369 -1.180 1.00 70.69 107 ASP A N 1
ATOM 854 C CA . ASP A 1 107 ? 10.506 -13.281 0.142 1.00 70.69 107 ASP A CA 1
ATOM 855 C C . ASP A 1 107 ? 9.337 -14.274 0.233 1.00 70.69 107 ASP A C 1
ATOM 857 O O . ASP A 1 107 ? 8.185 -13.959 -0.058 1.00 70.69 107 ASP A O 1
ATOM 861 N N . LYS A 1 108 ? 9.657 -15.506 0.643 1.00 73.19 108 LYS A N 1
ATOM 862 C CA . LYS A 1 108 ? 8.712 -16.631 0.717 1.00 73.19 108 LYS A CA 1
ATOM 863 C C . LYS A 1 108 ? 7.598 -16.441 1.750 1.00 73.19 108 LYS A C 1
ATOM 865 O O . LYS A 1 108 ? 6.675 -17.253 1.777 1.00 73.19 108 LYS A O 1
ATOM 870 N N . ARG A 1 109 ? 7.670 -15.404 2.597 1.00 77.94 109 ARG A N 1
ATOM 871 C CA . ARG A 1 109 ? 6.609 -15.084 3.567 1.00 77.94 109 ARG A CA 1
ATOM 872 C C . ARG A 1 109 ? 5.330 -14.624 2.870 1.00 77.94 109 ARG A C 1
ATOM 874 O O . ARG A 1 109 ? 4.254 -14.783 3.435 1.00 77.94 109 ARG A O 1
ATOM 881 N N . PHE A 1 110 ? 5.444 -14.097 1.649 1.00 77.56 110 PHE A N 1
ATOM 882 C CA . PHE A 1 110 ? 4.320 -13.600 0.866 1.00 77.56 110 PHE A CA 1
ATOM 883 C C . PHE A 1 110 ? 4.292 -14.269 -0.503 1.00 77.56 110 PHE A C 1
ATOM 885 O O . PHE A 1 110 ? 5.232 -14.158 -1.287 1.00 77.56 110 PHE A O 1
ATOM 892 N N . LYS A 1 111 ? 3.184 -14.943 -0.809 1.00 78.94 111 LYS A N 1
ATOM 893 C CA . LYS A 1 111 ? 2.893 -15.427 -2.159 1.00 78.94 111 LYS A CA 1
ATOM 894 C C . LYS A 1 111 ? 1.927 -14.449 -2.809 1.00 78.94 111 LYS A C 1
ATOM 896 O O . LYS A 1 111 ? 0.756 -14.399 -2.449 1.00 78.94 111 LYS A O 1
ATOM 901 N N . LEU A 1 112 ? 2.460 -13.627 -3.703 1.00 81.88 112 LEU A N 1
ATOM 902 C CA . LEU A 1 112 ? 1.702 -12.664 -4.491 1.00 81.88 112 LEU A CA 1
ATOM 903 C C . LEU A 1 112 ? 1.890 -13.008 -5.964 1.00 81.88 112 LEU A C 1
ATOM 905 O O . LEU A 1 112 ? 2.976 -12.823 -6.515 1.00 81.88 112 LEU A O 1
ATOM 909 N N . ASP A 1 113 ? 0.823 -13.505 -6.582 1.00 78.19 113 ASP A N 1
ATOM 910 C CA . ASP A 1 113 ? 0.853 -14.039 -7.948 1.00 78.19 113 ASP A CA 1
ATOM 911 C C . ASP A 1 113 ? 0.584 -12.972 -9.024 1.00 78.19 113 ASP A C 1
ATOM 913 O O . ASP A 1 113 ? 0.519 -13.275 -10.214 1.00 78.19 113 ASP A O 1
ATOM 917 N N . GLY A 1 114 ? 0.471 -11.699 -8.636 1.00 87.69 114 GLY A N 1
ATOM 918 C CA . GLY A 1 114 ? 0.132 -10.623 -9.558 1.00 87.69 114 GLY A CA 1
ATOM 919 C C . GLY A 1 114 ? 0.303 -9.220 -8.977 1.00 87.69 114 GLY A C 1
ATOM 920 O O . GLY A 1 114 ? 0.820 -9.057 -7.867 1.00 87.69 114 GLY A O 1
ATOM 921 N N . PRO A 1 115 ? -0.096 -8.195 -9.749 1.00 92.62 115 PRO A N 1
ATOM 922 C CA . PRO A 1 115 ? -0.076 -6.816 -9.295 1.00 92.62 115 PRO A CA 1
ATOM 923 C C . PRO A 1 115 ? -1.123 -6.602 -8.202 1.00 92.62 115 PRO A C 1
ATOM 925 O O . PRO A 1 115 ? -2.211 -7.174 -8.248 1.00 92.62 115 PRO A O 1
ATOM 928 N N . VAL A 1 116 ? -0.801 -5.755 -7.230 1.00 93.88 116 VAL A N 1
ATOM 929 C CA . VAL A 1 116 ? -1.698 -5.409 -6.121 1.00 93.88 116 VAL A CA 1
ATOM 930 C C . VAL A 1 116 ? -1.878 -3.898 -6.008 1.00 93.88 116 VAL A C 1
ATOM 932 O O . VAL A 1 116 ? -0.962 -3.145 -6.361 1.00 93.88 116 VAL A O 1
ATOM 935 N N . PRO A 1 117 ? -3.042 -3.436 -5.517 1.00 94.56 117 PRO A N 1
ATOM 936 C CA . PRO A 1 117 ? -3.281 -2.021 -5.293 1.00 94.56 117 PRO A CA 1
ATOM 937 C C . PRO A 1 117 ? -2.489 -1.522 -4.080 1.00 94.56 117 PRO A C 1
ATOM 939 O O . PRO A 1 117 ? -2.541 -2.113 -3.001 1.00 94.56 117 PRO A O 1
ATOM 942 N N . VAL A 1 118 ? -1.818 -0.388 -4.250 1.00 94.62 118 VAL A N 1
ATOM 943 C CA . VAL A 1 118 ? -1.134 0.361 -3.198 1.00 94.62 118 VAL A CA 1
ATOM 944 C C . VAL A 1 118 ? -2.011 1.545 -2.803 1.00 94.62 118 VAL A C 1
ATOM 946 O O . VAL A 1 118 ? -2.377 2.386 -3.627 1.00 94.62 118 VAL A O 1
ATOM 949 N N . ARG A 1 119 ? -2.386 1.583 -1.527 1.00 93.19 119 ARG A N 1
ATOM 950 C CA . ARG A 1 119 ? -3.326 2.541 -0.943 1.00 93.19 119 ARG A CA 1
ATOM 951 C C . ARG A 1 119 ? -2.597 3.642 -0.182 1.00 93.19 119 ARG A C 1
ATOM 953 O O . ARG A 1 119 ? -1.453 3.472 0.244 1.00 93.19 119 ARG A O 1
ATOM 960 N N . LEU A 1 120 ? -3.315 4.747 0.027 1.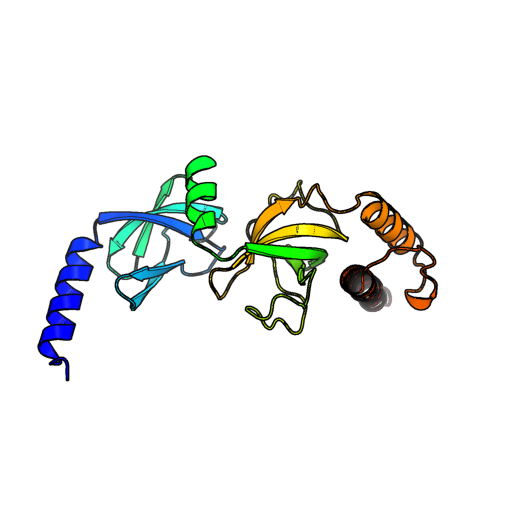00 91.50 120 LEU A N 1
ATOM 961 C CA . LEU A 1 120 ? -2.868 5.902 0.815 1.00 91.50 120 LEU A CA 1
ATOM 962 C C . LEU A 1 120 ? -1.530 6.485 0.331 1.00 91.50 120 LEU A C 1
ATOM 964 O O . LEU A 1 120 ? -0.687 6.911 1.118 1.00 91.50 120 LEU A O 1
ATOM 968 N N . VAL A 1 121 ? -1.350 6.493 -0.988 1.00 89.75 121 VAL A N 1
ATOM 969 C CA . VAL A 1 121 ? -0.239 7.160 -1.666 1.00 89.75 121 VAL A CA 1
ATOM 970 C C . VAL A 1 121 ? -0.532 8.658 -1.725 1.00 89.75 121 VAL A C 1
ATOM 972 O O . VAL A 1 121 ? -1.585 9.053 -2.220 1.00 89.75 121 VAL A O 1
ATOM 975 N N . SER A 1 122 ? 0.400 9.501 -1.278 1.00 75.31 122 SER A N 1
ATOM 976 C CA . SER A 1 122 ? 0.329 10.944 -1.550 1.00 75.31 122 SER A CA 1
ATOM 977 C C . SER A 1 122 ? 0.459 11.183 -3.059 1.00 75.31 122 SER A C 1
ATOM 979 O O . SER A 1 122 ? 1.410 10.695 -3.674 1.00 75.31 122 SER A O 1
ATOM 981 N N . GLU A 1 123 ? -0.519 11.873 -3.654 1.00 64.50 123 GLU A N 1
ATOM 982 C CA . GLU A 1 123 ? -0.774 11.902 -5.108 1.00 64.50 123 GLU A CA 1
ATOM 983 C C . GLU A 1 123 ? 0.355 12.488 -5.976 1.00 64.50 123 GLU A C 1
ATOM 985 O O . GLU A 1 123 ? 0.319 12.372 -7.196 1.00 64.50 123 GLU A O 1
ATOM 990 N N . ASP A 1 124 ? 1.377 13.051 -5.352 1.00 69.19 124 ASP A N 1
ATOM 991 C CA . ASP A 1 124 ? 2.501 13.775 -5.933 1.00 69.19 124 ASP A CA 1
ATOM 992 C C . ASP A 1 124 ? 3.857 13.065 -5.768 1.00 69.19 124 ASP A C 1
ATOM 994 O O . ASP A 1 124 ? 4.856 13.497 -6.341 1.00 69.19 124 ASP A O 1
ATOM 998 N N . ARG A 1 125 ? 3.928 11.971 -4.997 1.00 70.44 125 ARG A N 1
ATOM 999 C CA . ARG A 1 125 ? 5.224 11.378 -4.609 1.00 70.44 125 ARG A CA 1
ATOM 1000 C C . ARG A 1 125 ? 5.704 10.232 -5.492 1.00 70.44 125 ARG A C 1
ATOM 1002 O O . ARG A 1 125 ? 6.903 9.960 -5.537 1.00 70.44 125 ARG A O 1
ATOM 1009 N N . ILE A 1 126 ? 4.795 9.558 -6.191 1.00 83.69 126 ILE A N 1
ATOM 1010 C CA . ILE A 1 126 ? 5.090 8.292 -6.870 1.00 83.69 126 ILE A CA 1
ATOM 1011 C C . ILE A 1 126 ? 4.929 8.428 -8.384 1.00 83.69 126 ILE A C 1
ATOM 1013 O O . ILE A 1 126 ? 4.002 9.063 -8.875 1.00 83.69 126 ILE A O 1
ATOM 1017 N N . GLY A 1 127 ? 5.837 7.787 -9.120 1.00 86.81 127 GLY A N 1
ATOM 1018 C CA . GLY A 1 127 ? 5.762 7.615 -10.567 1.00 86.81 127 GLY A CA 1
ATOM 1019 C C . GLY A 1 127 ? 5.858 6.141 -10.956 1.00 86.81 127 GLY A C 1
ATOM 1020 O O . GLY A 1 127 ? 6.287 5.302 -10.158 1.00 86.81 127 GLY A O 1
ATOM 1021 N N . ALA A 1 128 ? 5.476 5.834 -12.195 1.00 90.56 128 ALA A N 1
ATOM 1022 C CA . ALA A 1 128 ? 5.636 4.506 -12.778 1.00 90.56 128 ALA A CA 1
ATOM 1023 C C . ALA A 1 128 ? 7.098 4.037 -12.704 1.00 90.56 128 ALA A C 1
ATOM 1025 O O . ALA A 1 128 ? 8.021 4.836 -12.866 1.00 90.56 128 ALA A O 1
ATOM 1026 N N . PHE A 1 129 ? 7.286 2.738 -12.474 1.00 92.38 129 PHE A N 1
ATOM 1027 C CA . PHE A 1 129 ? 8.571 2.035 -12.362 1.00 92.38 129 PHE A CA 1
ATOM 1028 C C . PHE A 1 129 ? 9.445 2.407 -11.163 1.00 92.38 129 PHE A C 1
ATOM 1030 O O . PHE A 1 129 ? 10.534 1.854 -11.005 1.00 92.38 129 PHE A O 1
ATOM 1037 N N . ARG A 1 130 ? 8.972 3.276 -10.263 1.00 90.62 130 ARG A N 1
ATOM 1038 C CA . ARG A 1 130 ? 9.684 3.543 -9.012 1.00 90.62 130 ARG A CA 1
ATOM 1039 C C . ARG A 1 130 ? 9.584 2.344 -8.077 1.00 90.62 130 ARG A C 1
ATOM 1041 O O . ARG A 1 130 ? 8.509 1.764 -7.899 1.00 90.62 130 ARG A O 1
ATOM 1048 N N . ALA A 1 131 ? 10.704 1.995 -7.453 1.00 91.62 131 ALA A N 1
ATOM 1049 C CA . ALA A 1 131 ? 10.692 1.068 -6.338 1.00 91.62 131 ALA A CA 1
ATOM 1050 C C . ALA A 1 131 ? 10.237 1.795 -5.070 1.00 91.62 131 ALA A C 1
ATOM 1052 O O . ALA A 1 131 ? 10.724 2.877 -4.737 1.00 91.62 131 ALA A O 1
ATOM 1053 N N . ILE A 1 132 ? 9.316 1.172 -4.353 1.00 92.56 132 ILE A N 1
ATOM 1054 C CA . ILE A 1 132 ? 8.703 1.698 -3.140 1.00 92.56 132 ILE A CA 1
ATOM 1055 C C . ILE A 1 132 ? 8.729 0.639 -2.051 1.00 92.56 132 ILE A C 1
ATOM 1057 O O . ILE A 1 132 ? 8.894 -0.562 -2.298 1.00 92.56 132 ILE A O 1
ATOM 1061 N N . GLU A 1 133 ? 8.515 1.092 -0.833 1.00 93.00 133 GLU A N 1
ATOM 1062 C CA . GLU A 1 133 ? 8.296 0.241 0.314 1.00 93.00 133 GLU A CA 1
ATOM 1063 C C . GLU A 1 133 ? 6.871 0.399 0.804 1.00 93.00 133 GLU A C 1
ATOM 1065 O O . GLU A 1 133 ? 6.320 1.499 0.908 1.00 93.00 133 GLU A O 1
ATOM 1070 N N . THR A 1 134 ? 6.274 -0.751 1.076 1.00 94.25 134 THR A N 1
ATOM 1071 C CA . THR A 1 134 ? 4.888 -0.870 1.493 1.00 94.25 134 THR A CA 1
ATOM 1072 C C . THR A 1 134 ? 4.785 -1.683 2.768 1.00 94.25 134 THR A C 1
ATOM 1074 O O . THR A 1 134 ? 5.688 -2.449 3.122 1.00 94.25 134 THR A O 1
ATOM 1077 N N . ARG A 1 135 ? 3.656 -1.527 3.447 1.00 94.19 135 ARG A N 1
ATOM 1078 C CA . ARG A 1 135 ? 3.277 -2.279 4.638 1.00 94.19 135 ARG A CA 1
ATOM 1079 C C . ARG A 1 135 ? 1.990 -3.037 4.373 1.00 94.19 135 ARG A C 1
ATOM 1081 O O . ARG A 1 135 ? 1.070 -2.472 3.789 1.00 94.19 135 ARG A O 1
ATOM 1088 N N . CYS A 1 136 ? 1.935 -4.297 4.792 1.00 91.88 136 CYS A N 1
ATOM 1089 C CA . CYS A 1 136 ? 0.787 -5.164 4.536 1.00 91.88 136 CYS A CA 1
ATOM 1090 C C . CYS A 1 136 ? 0.099 -5.583 5.836 1.00 91.88 136 CYS A C 1
ATOM 1092 O O . CYS A 1 136 ? 0.718 -6.207 6.695 1.00 91.88 136 CYS A O 1
ATOM 1094 N N . ASP A 1 137 ? -1.194 -5.283 5.957 1.00 88.31 137 ASP A N 1
ATOM 1095 C CA . ASP A 1 137 ? -2.038 -5.734 7.076 1.00 88.31 137 ASP A CA 1
ATOM 1096 C C . ASP A 1 137 ? -2.677 -7.120 6.834 1.00 88.31 137 ASP A C 1
ATOM 1098 O O . ASP A 1 137 ? -3.458 -7.611 7.650 1.00 88.31 137 ASP A O 1
ATOM 1102 N N . GLY A 1 138 ? -2.327 -7.759 5.714 1.00 85.31 138 GLY A N 1
ATOM 1103 C CA . GLY A 1 138 ? -2.881 -9.026 5.236 1.00 85.31 138 GLY A CA 1
ATOM 1104 C C . GLY A 1 138 ? -3.994 -8.870 4.196 1.00 85.31 138 GLY A C 1
ATOM 1105 O O . GLY A 1 138 ? -4.289 -9.838 3.501 1.00 85.31 138 GLY A O 1
ATOM 1106 N N . ALA A 1 139 ? -4.580 -7.678 4.050 1.00 86.19 139 ALA A N 1
ATOM 1107 C CA . ALA A 1 139 ? -5.619 -7.388 3.059 1.00 86.19 139 ALA A CA 1
ATOM 1108 C C . ALA A 1 139 ? -5.240 -6.234 2.117 1.00 86.19 139 ALA A C 1
ATOM 1110 O O . ALA A 1 139 ? -5.558 -6.273 0.930 1.00 86.19 139 ALA A O 1
ATOM 1111 N N . ASN A 1 140 ? -4.555 -5.218 2.634 1.00 91.69 140 ASN A N 1
ATOM 1112 C CA . ASN A 1 140 ? -4.190 -4.000 1.928 1.00 91.69 140 ASN A CA 1
ATOM 1113 C C . ASN A 1 140 ? -2.680 -3.769 1.972 1.00 91.69 140 ASN A C 1
ATOM 1115 O O . ASN A 1 140 ? -2.001 -4.137 2.932 1.00 91.69 140 ASN A O 1
ATOM 1119 N N . PHE A 1 141 ? -2.178 -3.085 0.943 1.00 94.25 141 PHE A N 1
ATOM 1120 C CA . PHE A 1 141 ? -0.800 -2.614 0.864 1.00 94.25 141 PHE A CA 1
ATOM 1121 C C . PHE A 1 141 ? -0.792 -1.098 1.001 1.00 94.25 141 PHE A C 1
ATOM 1123 O O . PHE A 1 141 ? -1.335 -0.392 0.153 1.00 94.25 141 PHE A O 1
ATOM 1130 N N . TYR A 1 142 ? -0.183 -0.594 2.067 1.00 94.81 142 TYR A N 1
ATOM 1131 C CA . TYR A 1 142 ? -0.065 0.836 2.323 1.00 94.81 142 TYR A CA 1
ATOM 1132 C C . TYR A 1 142 ? 1.312 1.334 1.925 1.00 94.81 142 TYR A C 1
ATOM 1134 O O . TYR A 1 142 ? 2.317 0.701 2.250 1.00 94.81 142 TYR A O 1
ATOM 1142 N N . TYR A 1 143 ? 1.364 2.475 1.247 1.00 94.38 143 TYR A N 1
ATOM 1143 C CA . TYR A 1 143 ? 2.625 3.143 0.954 1.00 94.38 143 TYR A CA 1
ATOM 1144 C C . TYR A 1 143 ? 3.294 3.661 2.235 1.00 94.38 143 TYR A C 1
ATOM 1146 O O . TYR A 1 143 ? 2.640 4.270 3.082 1.00 94.38 143 TYR A O 1
ATOM 1154 N N . GLU A 1 144 ? 4.601 3.427 2.362 1.00 92.44 144 GLU A N 1
ATOM 1155 C CA . GLU A 1 144 ? 5.429 3.965 3.446 1.00 92.44 144 GLU A CA 1
ATOM 1156 C C . GLU A 1 144 ? 6.415 5.009 2.910 1.00 92.44 144 GLU A C 1
ATOM 1158 O O . GLU A 1 144 ? 6.414 6.152 3.366 1.00 92.44 144 GLU A O 1
ATOM 1163 N N . THR A 1 145 ? 7.258 4.629 1.946 1.00 91.00 145 THR A N 1
ATOM 1164 C CA . THR A 1 145 ? 8.315 5.499 1.412 1.00 91.00 145 THR A CA 1
ATOM 1165 C C . THR A 1 145 ? 8.831 5.011 0.058 1.00 91.00 145 THR A C 1
ATOM 1167 O O . THR A 1 145 ? 8.636 3.855 -0.323 1.00 91.00 145 THR A O 1
ATOM 1170 N N . ASP A 1 146 ? 9.544 5.881 -0.651 1.00 88.62 146 ASP A N 1
ATOM 1171 C CA . ASP A 1 146 ? 10.370 5.510 -1.795 1.00 88.62 146 ASP A CA 1
ATOM 1172 C C . ASP A 1 146 ? 11.551 4.645 -1.340 1.00 88.62 146 ASP A C 1
ATOM 1174 O O . ASP A 1 146 ? 12.174 4.911 -0.306 1.00 88.62 146 ASP A O 1
ATOM 1178 N N . ASN A 1 147 ? 11.912 3.650 -2.152 1.00 82.62 147 ASN A N 1
ATOM 1179 C CA . ASN A 1 147 ? 13.156 2.915 -1.972 1.00 82.62 147 ASN A CA 1
ATOM 1180 C C . ASN A 1 147 ? 14.289 3.649 -2.700 1.00 82.62 147 ASN A C 1
ATOM 1182 O O . ASN A 1 147 ? 14.589 3.362 -3.857 1.00 82.62 147 ASN A O 1
ATOM 1186 N N . VAL A 1 148 ? 14.916 4.598 -2.005 1.00 70.75 148 VAL A N 1
ATOM 1187 C CA . VAL A 1 148 ? 15.978 5.465 -2.554 1.00 70.75 148 VAL A CA 1
ATOM 1188 C C . VAL A 1 148 ? 17.222 4.677 -2.990 1.00 70.75 148 VAL A C 1
ATOM 1190 O O . VAL A 1 148 ? 17.991 5.147 -3.818 1.00 70.75 148 VAL A O 1
ATOM 1193 N N . MET A 1 149 ? 17.411 3.461 -2.470 1.00 67.69 149 MET A N 1
ATOM 1194 C CA . MET A 1 149 ? 18.541 2.599 -2.836 1.00 67.69 149 MET A CA 1
ATOM 1195 C C . MET A 1 149 ? 18.361 1.906 -4.192 1.00 67.69 149 MET A C 1
ATOM 1197 O O . MET A 1 149 ? 19.278 1.228 -4.650 1.00 67.69 149 MET A O 1
ATOM 1201 N N . HIS A 1 150 ? 17.181 2.009 -4.808 1.00 71.56 150 HIS A N 1
ATOM 1202 C CA . HIS A 1 150 ? 16.929 1.429 -6.122 1.00 71.56 150 HIS A CA 1
ATOM 1203 C C . HIS A 1 150 ? 17.280 2.413 -7.238 1.00 71.56 150 HIS A C 1
ATOM 1205 O O . HIS A 1 150 ? 16.998 3.606 -7.126 1.00 71.56 150 HIS A O 1
ATOM 1211 N N . ASP A 1 151 ? 17.872 1.898 -8.314 1.00 68.75 151 ASP A N 1
ATOM 1212 C CA . ASP A 1 151 ? 18.447 2.696 -9.397 1.00 68.75 151 ASP A CA 1
ATOM 1213 C C . ASP A 1 151 ? 17.393 3.583 -10.083 1.00 68.75 151 ASP A C 1
ATOM 1215 O O . ASP A 1 151 ? 16.476 3.113 -10.766 1.00 68.75 151 ASP A O 1
ATOM 1219 N N . PHE A 1 152 ? 17.534 4.897 -9.903 1.00 77.00 152 PHE A N 1
ATOM 1220 C CA . PHE A 1 152 ? 16.683 5.897 -10.542 1.00 77.00 152 PHE A CA 1
ATOM 1221 C C . PHE A 1 152 ? 16.817 5.867 -12.076 1.00 77.00 152 PHE A C 1
ATOM 1223 O O . PHE A 1 152 ? 15.846 6.158 -12.778 1.00 77.00 152 PHE A O 1
ATOM 1230 N N . GLY A 1 153 ? 17.977 5.456 -12.604 1.00 84.00 153 GLY A N 1
ATOM 1231 C CA . GLY A 1 153 ? 18.253 5.349 -14.037 1.00 84.00 153 GLY A CA 1
ATOM 1232 C C . GLY A 1 153 ? 17.323 4.368 -14.748 1.00 84.00 153 GLY A C 1
ATOM 1233 O O . GLY A 1 153 ? 16.763 4.706 -15.792 1.00 84.00 153 GLY A O 1
ATOM 1234 N N . ASN A 1 154 ? 17.048 3.209 -14.137 1.00 87.88 154 ASN A N 1
ATOM 1235 C CA . ASN A 1 154 ? 16.101 2.228 -14.680 1.00 87.88 154 ASN A CA 1
ATOM 1236 C C . ASN A 1 154 ? 14.697 2.825 -14.824 1.00 87.88 154 ASN A C 1
ATOM 1238 O O . ASN A 1 154 ? 14.041 2.655 -15.850 1.00 87.88 154 ASN A O 1
ATOM 1242 N N . CYS A 1 155 ? 14.234 3.555 -13.807 1.00 88.88 155 CYS A N 1
ATOM 1243 C CA . CYS A 1 155 ? 12.924 4.197 -13.827 1.00 88.88 155 CYS A CA 1
ATOM 1244 C C . CYS A 1 155 ? 12.823 5.234 -14.954 1.00 88.88 155 CYS A C 1
ATOM 1246 O O . CYS A 1 155 ? 11.816 5.268 -15.668 1.00 88.88 155 CYS A O 1
ATOM 1248 N N . VAL A 1 156 ? 13.850 6.070 -15.134 1.00 90.06 156 VAL A N 1
ATOM 1249 C CA . VAL A 1 156 ? 13.891 7.069 -16.213 1.00 90.06 156 VAL A CA 1
ATOM 1250 C C . VAL A 1 156 ? 13.865 6.382 -17.577 1.00 90.06 156 VAL A C 1
ATOM 1252 O O . VAL A 1 156 ? 12.971 6.668 -18.374 1.00 90.06 156 VAL A O 1
ATOM 1255 N N . TYR A 1 157 ? 14.754 5.411 -17.797 1.00 93.00 157 TYR A N 1
ATOM 1256 C CA . TYR A 1 157 ? 14.833 4.647 -19.043 1.00 93.00 157 TYR A CA 1
ATOM 1257 C C . TYR A 1 157 ? 13.494 3.992 -19.409 1.00 93.00 157 TYR A C 1
ATOM 1259 O O . TYR A 1 157 ? 12.985 4.163 -20.516 1.00 93.00 157 TYR A O 1
ATOM 1267 N N . LEU A 1 158 ? 12.866 3.282 -18.465 1.00 93.62 158 LEU A N 1
ATOM 1268 C CA . LEU A 1 158 ? 11.591 2.605 -18.707 1.00 93.62 158 LEU A CA 1
ATOM 1269 C C . LEU A 1 158 ? 10.463 3.598 -19.012 1.00 93.62 158 LEU A C 1
ATOM 1271 O O . LEU A 1 158 ? 9.627 3.334 -19.876 1.00 93.62 158 LEU A O 1
ATOM 1275 N N . ASN A 1 159 ? 10.438 4.757 -18.350 1.00 92.38 159 ASN A N 1
ATOM 1276 C CA . ASN A 1 159 ? 9.468 5.804 -18.666 1.00 92.38 159 ASN A CA 1
ATOM 1277 C C . ASN A 1 159 ? 9.682 6.378 -20.076 1.00 92.38 159 ASN A C 1
ATOM 1279 O O . ASN A 1 159 ? 8.704 6.594 -20.796 1.00 92.38 159 ASN A O 1
ATOM 1283 N N . GLU A 1 160 ? 10.928 6.596 -20.499 1.00 93.56 160 GLU A N 1
ATOM 1284 C CA . GLU A 1 160 ? 11.253 7.050 -21.857 1.00 93.56 160 GLU A CA 1
ATOM 1285 C C . GLU A 1 160 ? 10.850 6.020 -22.914 1.00 93.56 160 GLU A C 1
ATOM 1287 O O . GLU A 1 160 ? 10.126 6.361 -23.853 1.00 93.56 160 GLU A O 1
ATOM 1292 N N . CYS A 1 161 ? 11.202 4.748 -22.721 1.00 94.75 161 CYS A N 1
ATOM 1293 C CA . CYS A 1 161 ? 10.775 3.666 -23.604 1.00 94.75 161 CYS A CA 1
ATOM 1294 C C . CYS A 1 161 ? 9.248 3.561 -23.678 1.00 94.75 161 CYS A C 1
ATOM 1296 O O . CYS A 1 161 ? 8.695 3.328 -24.752 1.00 94.75 161 CYS A O 1
ATOM 1298 N N . LEU A 1 162 ? 8.536 3.733 -22.557 1.00 93.25 162 LEU A N 1
ATOM 1299 C CA . LEU A 1 162 ? 7.071 3.687 -22.540 1.00 93.25 162 LEU A CA 1
ATOM 1300 C C . LEU A 1 162 ? 6.464 4.859 -23.325 1.00 93.25 162 LEU A C 1
ATOM 1302 O O . LEU A 1 162 ? 5.473 4.673 -24.032 1.00 93.25 162 LEU A O 1
ATOM 1306 N N . ARG A 1 163 ? 7.065 6.054 -23.241 1.00 92.31 163 ARG A N 1
ATOM 1307 C CA . ARG A 1 163 ? 6.663 7.226 -24.040 1.00 92.31 163 ARG A CA 1
ATOM 1308 C C . ARG A 1 163 ? 6.897 7.002 -25.533 1.00 92.31 163 ARG A C 1
ATOM 1310 O O . ARG A 1 163 ? 6.025 7.336 -26.330 1.00 92.31 163 ARG A O 1
ATOM 1317 N N . GLN A 1 164 ? 8.030 6.404 -25.896 1.00 93.75 164 GLN A N 1
ATOM 1318 C CA . GLN A 1 164 ? 8.391 6.081 -27.282 1.00 93.75 164 GLN A CA 1
ATOM 1319 C C . GLN A 1 164 ? 7.689 4.826 -27.823 1.00 93.75 164 GLN A C 1
ATOM 1321 O O . GLN A 1 164 ? 7.784 4.540 -29.012 1.00 93.75 164 GLN A O 1
ATOM 1326 N N . ARG A 1 165 ? 6.947 4.100 -26.974 1.00 91.44 165 ARG A N 1
ATOM 1327 C CA . ARG A 1 165 ? 6.256 2.844 -27.308 1.00 91.44 165 ARG A CA 1
ATO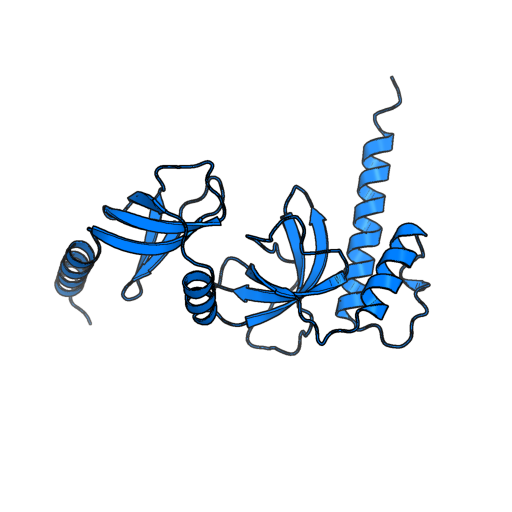M 1328 C C . ARG A 1 165 ? 7.196 1.756 -27.833 1.00 91.44 165 ARG A C 1
ATOM 1330 O O . ARG A 1 165 ? 6.828 1.008 -28.737 1.00 91.44 165 ARG A O 1
ATOM 1337 N N . VAL A 1 166 ? 8.371 1.642 -27.2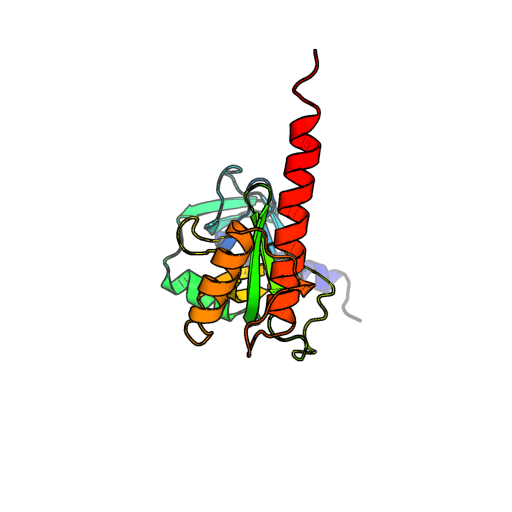26 1.00 94.69 166 VAL A N 1
ATOM 1338 C CA . VAL A 1 166 ? 9.308 0.553 -27.517 1.00 94.69 166 VAL A CA 1
ATOM 1339 C C . VAL A 1 166 ? 8.664 -0.788 -27.124 1.00 94.69 166 VAL A C 1
ATOM 1341 O O . VAL A 1 166 ? 8.160 -0.914 -26.007 1.00 94.69 166 VAL A O 1
ATOM 1344 N N . PRO A 1 167 ? 8.619 -1.793 -28.011 1.00 93.56 167 PRO A N 1
ATOM 1345 C CA . PRO A 1 167 ? 8.135 -3.121 -27.656 1.00 93.56 167 PRO A CA 1
ATOM 1346 C C . PRO A 1 167 ? 8.926 -3.735 -26.480 1.00 93.56 167 PRO A C 1
ATOM 1348 O O . PRO A 1 167 ? 10.140 -3.547 -26.391 1.00 93.56 167 PRO A O 1
ATOM 1351 N N . PRO A 1 168 ? 8.282 -4.472 -25.553 1.00 93.38 168 PRO A N 1
ATOM 1352 C CA . PRO A 1 168 ? 8.958 -5.060 -24.389 1.00 93.38 168 PRO A CA 1
ATOM 1353 C C . PRO A 1 168 ? 10.133 -5.996 -24.724 1.00 93.38 168 PRO A C 1
ATOM 1355 O O . PRO A 1 168 ? 11.078 -6.104 -23.944 1.00 93.38 168 PRO A O 1
ATOM 1358 N N . ASP A 1 169 ? 10.073 -6.671 -25.869 1.00 92.31 169 ASP A N 1
ATOM 1359 C CA . ASP A 1 169 ? 11.115 -7.531 -26.437 1.00 92.31 169 ASP A CA 1
ATOM 1360 C C . ASP A 1 169 ? 12.307 -6.749 -27.017 1.00 92.31 169 ASP A C 1
ATOM 1362 O O . ASP A 1 169 ? 13.395 -7.303 -27.164 1.00 92.31 169 ASP A O 1
ATOM 1366 N N . GLU A 1 170 ? 12.143 -5.448 -27.257 1.00 92.75 170 GLU A N 1
ATOM 1367 C CA . GLU A 1 170 ? 13.189 -4.545 -27.741 1.00 92.75 170 GLU A CA 1
ATOM 1368 C C . GLU A 1 170 ? 13.878 -3.747 -26.619 1.00 92.75 170 GLU A C 1
ATOM 1370 O O . GLU A 1 170 ? 14.738 -2.911 -26.898 1.00 92.75 170 GLU A O 1
ATOM 1375 N N . LEU A 1 171 ? 13.558 -3.989 -25.341 1.00 91.88 171 LEU A N 1
ATOM 1376 C CA . LEU A 1 171 ? 14.253 -3.342 -24.221 1.00 91.88 171 LEU A CA 1
ATOM 1377 C C . LEU A 1 171 ? 15.721 -3.798 -24.150 1.00 91.88 171 LEU A C 1
ATOM 1379 O O . LEU A 1 171 ? 16.011 -4.958 -23.854 1.00 91.88 171 LEU A O 1
ATOM 1383 N N . ARG A 1 172 ? 16.662 -2.870 -24.363 1.00 84.00 172 ARG A N 1
ATOM 1384 C CA . ARG A 1 172 ? 18.110 -3.163 -24.454 1.00 84.00 172 ARG A CA 1
ATOM 1385 C C . ARG A 1 172 ? 18.935 -2.774 -23.224 1.00 84.00 172 ARG A C 1
ATOM 1387 O O . ARG A 1 172 ? 20.157 -2.869 -23.264 1.00 84.00 172 ARG A O 1
ATOM 1394 N N . TYR A 1 173 ? 18.306 -2.344 -22.133 1.00 78.81 173 TYR A N 1
ATOM 1395 C CA . TYR A 1 173 ? 19.038 -1.879 -20.952 1.00 78.81 173 TYR A CA 1
ATOM 1396 C C . TYR A 1 173 ? 19.600 -3.037 -20.118 1.00 78.81 173 TYR A C 1
ATOM 1398 O O . TYR A 1 173 ? 18.862 -3.877 -19.587 1.00 78.81 173 TYR A O 1
ATOM 1406 N N . SER A 1 174 ? 20.927 -3.077 -19.994 1.00 75.06 174 SER A N 1
ATOM 1407 C CA . SER A 1 174 ? 21.638 -4.030 -19.144 1.00 75.06 174 SER A CA 1
ATOM 1408 C C . SER A 1 174 ? 21.389 -3.701 -17.671 1.00 75.06 174 SER A C 1
ATOM 1410 O O . SER A 1 174 ? 21.708 -2.603 -17.233 1.00 75.06 174 SER A O 1
ATOM 1412 N N . GLY A 1 175 ? 20.843 -4.648 -16.904 1.00 83.62 175 GLY A N 1
ATOM 1413 C CA . GLY A 1 175 ? 20.597 -4.474 -15.463 1.00 83.62 175 GLY A CA 1
ATOM 1414 C C . GLY A 1 175 ? 19.125 -4.413 -15.051 1.00 83.62 175 GLY A C 1
ATOM 1415 O O . GLY A 1 175 ? 18.844 -4.355 -13.859 1.00 83.62 175 GLY A O 1
ATOM 1416 N N . LEU A 1 176 ? 18.183 -4.492 -16.001 1.00 88.06 176 LEU A N 1
ATOM 1417 C CA . LEU A 1 176 ? 16.758 -4.586 -15.670 1.00 88.06 176 LEU A CA 1
ATOM 1418 C C . LEU A 1 176 ? 16.422 -5.913 -14.980 1.00 88.06 176 LEU A C 1
ATOM 1420 O O . LEU A 1 176 ? 16.586 -7.002 -15.545 1.00 88.06 176 LEU A O 1
ATOM 1424 N N . MET A 1 177 ? 15.856 -5.800 -13.788 1.00 88.38 177 MET A N 1
ATOM 1425 C CA . MET A 1 177 ? 15.346 -6.892 -12.978 1.00 88.38 177 MET A CA 1
ATOM 1426 C C . MET A 1 177 ? 14.071 -7.491 -13.595 1.00 88.38 177 MET A C 1
ATOM 1428 O O . MET A 1 177 ? 13.302 -6.796 -14.268 1.00 88.38 177 MET A O 1
ATOM 1432 N N . PRO A 1 178 ? 13.754 -8.771 -13.322 1.00 89.00 178 PRO A N 1
ATOM 1433 C CA . PRO A 1 178 ? 12.531 -9.398 -13.828 1.00 89.00 178 PRO A CA 1
ATOM 1434 C C . PRO A 1 178 ? 11.243 -8.647 -13.458 1.00 89.00 178 PRO A C 1
ATOM 1436 O O . PRO A 1 178 ? 10.330 -8.554 -14.277 1.00 89.00 178 PRO A O 1
ATOM 1439 N N . ALA A 1 179 ? 11.170 -8.081 -12.247 1.00 89.94 179 ALA A N 1
ATOM 1440 C CA . ALA A 1 179 ? 10.014 -7.304 -11.800 1.00 89.94 179 ALA A CA 1
ATOM 1441 C C . ALA A 1 179 ? 9.844 -5.995 -12.592 1.00 89.94 179 ALA A C 1
ATOM 1443 O O . ALA A 1 179 ? 8.718 -5.617 -12.897 1.00 89.94 179 ALA A O 1
ATOM 1444 N N . GLU A 1 180 ? 10.946 -5.344 -12.979 1.00 92.19 180 GLU A N 1
ATOM 1445 C CA . GLU A 1 180 ? 10.944 -4.137 -13.817 1.00 92.19 180 GLU A CA 1
ATOM 1446 C C . GLU A 1 180 ? 10.457 -4.438 -15.232 1.00 92.19 180 GLU A C 1
ATOM 1448 O O . GLU A 1 180 ? 9.560 -3.763 -15.735 1.00 92.19 180 GLU A O 1
ATOM 1453 N N . LYS A 1 181 ? 10.977 -5.508 -15.846 1.00 92.56 181 LYS A N 1
ATOM 1454 C CA . LYS A 1 181 ? 10.522 -5.962 -17.169 1.00 92.56 181 LYS A CA 1
ATOM 1455 C C . LYS A 1 181 ? 9.036 -6.314 -17.161 1.00 92.56 181 LYS A C 1
ATOM 1457 O O . LYS A 1 181 ? 8.309 -5.943 -18.078 1.00 92.56 181 LYS A O 1
ATOM 1462 N N . LEU A 1 182 ? 8.571 -6.996 -16.111 1.00 92.31 182 LEU A N 1
ATOM 1463 C CA . LEU A 1 182 ? 7.161 -7.351 -15.960 1.00 92.31 182 LEU A CA 1
ATOM 1464 C C . LEU A 1 182 ? 6.276 -6.116 -15.740 1.00 92.31 182 LEU A C 1
ATOM 1466 O O . LEU A 1 182 ? 5.210 -6.023 -16.345 1.00 92.31 182 LEU A O 1
ATOM 1470 N N . ALA A 1 183 ? 6.716 -5.159 -14.917 1.00 93.62 183 ALA A N 1
ATOM 1471 C CA . ALA A 1 183 ? 6.002 -3.901 -14.723 1.00 93.62 183 ALA A CA 1
ATOM 1472 C C . ALA A 1 183 ? 5.870 -3.134 -16.046 1.00 93.62 183 ALA A C 1
ATOM 1474 O O . ALA A 1 183 ? 4.780 -2.674 -16.384 1.00 93.62 183 ALA A O 1
ATOM 1475 N N . TYR A 1 184 ? 6.953 -3.058 -16.827 1.00 94.94 184 TYR A N 1
ATOM 1476 C CA . TYR A 1 184 ? 6.943 -2.431 -18.147 1.00 94.94 184 TYR A CA 1
ATOM 1477 C C . TYR A 1 184 ? 5.984 -3.126 -19.113 1.00 94.94 184 TYR A C 1
ATOM 1479 O O . TYR A 1 184 ? 5.148 -2.465 -19.725 1.00 94.94 184 TYR A O 1
ATOM 1487 N N . LEU A 1 185 ? 6.059 -4.458 -19.205 1.00 94.31 185 LEU A N 1
ATOM 1488 C CA . LEU A 1 185 ? 5.170 -5.280 -20.027 1.00 94.31 185 LEU A CA 1
ATOM 1489 C C . LEU A 1 185 ? 3.695 -4.960 -19.738 1.00 94.31 185 LEU A C 1
ATOM 1491 O O . LEU A 1 185 ? 2.920 -4.696 -20.658 1.00 94.31 185 LEU A O 1
ATOM 1495 N N . MET A 1 186 ? 3.318 -4.935 -18.455 1.00 92.69 186 MET A N 1
ATOM 1496 C CA . MET A 1 186 ? 1.952 -4.626 -18.023 1.00 92.69 186 MET A CA 1
ATOM 1497 C C . MET A 1 186 ? 1.545 -3.193 -18.386 1.00 92.69 186 MET A C 1
ATOM 1499 O O . MET A 1 186 ? 0.479 -2.991 -18.970 1.00 92.69 186 MET A O 1
ATOM 1503 N N . ALA A 1 187 ? 2.393 -2.205 -18.089 1.00 93.00 187 ALA A N 1
ATOM 1504 C CA . ALA A 1 187 ? 2.117 -0.801 -18.390 1.00 93.00 187 ALA A CA 1
ATOM 1505 C C . ALA A 1 187 ? 1.970 -0.546 -19.904 1.00 93.00 187 ALA A C 1
ATOM 1507 O O . ALA A 1 187 ? 1.059 0.168 -20.334 1.00 93.00 187 ALA A O 1
ATOM 1508 N N . PHE A 1 188 ? 2.823 -1.166 -20.724 1.00 93.50 188 PHE A N 1
ATOM 1509 C CA . PHE A 1 188 ? 2.803 -1.049 -22.182 1.00 93.50 188 PHE A CA 1
ATOM 1510 C C . PHE A 1 188 ? 1.478 -1.540 -22.778 1.00 93.50 188 PHE A C 1
ATOM 1512 O O . PHE A 1 188 ? 0.837 -0.830 -23.561 1.00 93.50 188 PHE A O 1
ATOM 1519 N N . PHE A 1 189 ? 1.022 -2.731 -22.379 1.00 90.19 189 PHE A N 1
ATOM 1520 C CA . PHE A 1 189 ? -0.231 -3.286 -22.891 1.00 90.19 189 PHE A CA 1
ATOM 1521 C C . PHE A 1 189 ? -1.468 -2.577 -22.342 1.00 90.19 189 PHE A C 1
ATOM 1523 O O . PHE A 1 189 ? -2.414 -2.354 -23.098 1.00 90.19 189 PHE A O 1
ATOM 1530 N N . ALA A 1 190 ? -1.456 -2.142 -21.081 1.00 86.19 190 ALA A N 1
ATOM 1531 C CA . ALA A 1 190 ? -2.579 -1.400 -20.518 1.00 86.19 190 ALA A CA 1
ATOM 1532 C C . ALA A 1 190 ? -2.837 -0.083 -21.274 1.00 86.19 190 ALA A C 1
ATOM 1534 O O . ALA A 1 190 ? -3.985 0.244 -21.586 1.00 86.19 190 ALA A O 1
ATOM 1535 N N . LYS A 1 191 ? -1.774 0.630 -21.678 1.00 79.94 191 LYS A N 1
ATOM 1536 C CA . LYS A 1 191 ? -1.898 1.851 -22.493 1.00 79.94 191 LYS A CA 1
ATOM 1537 C C . LYS A 1 191 ? -2.397 1.585 -23.915 1.00 79.94 191 LYS A C 1
ATOM 1539 O O . LYS A 1 191 ? -3.110 2.423 -24.464 1.00 79.94 191 LYS A O 1
ATOM 1544 N N . ARG A 1 192 ? -2.092 0.424 -24.509 1.00 71.12 192 ARG A N 1
ATOM 1545 C CA . ARG A 1 192 ? -2.642 0.025 -25.822 1.00 71.12 192 ARG A CA 1
ATOM 1546 C C . ARG A 1 192 ? -4.139 -0.280 -25.751 1.00 71.12 192 ARG A C 1
ATOM 1548 O O . ARG A 1 192 ? -4.885 0.167 -26.619 1.00 71.12 192 ARG A O 1
ATOM 1555 N N . SER A 1 193 ? -4.589 -0.975 -24.709 1.00 62.16 193 SER A N 1
ATOM 1556 C CA . SER A 1 193 ? -6.002 -1.339 -24.535 1.00 62.16 193 SER A CA 1
ATOM 1557 C C . SER A 1 193 ? -6.915 -0.116 -24.382 1.00 62.16 193 SER A C 1
ATOM 1559 O O . SER A 1 193 ? -7.996 -0.079 -24.973 1.00 62.16 193 SER A O 1
ATOM 1561 N N . CYS A 1 194 ? -6.462 0.928 -23.676 1.00 56.94 194 CYS A N 1
ATOM 1562 C CA . CYS A 1 194 ? -7.202 2.191 -23.561 1.00 56.94 194 CYS A CA 1
ATOM 1563 C C . CYS A 1 194 ? -7.356 2.924 -24.907 1.00 56.94 194 CYS A C 1
ATOM 1565 O O . CYS A 1 194 ? -8.382 3.561 -25.146 1.00 56.94 194 CYS A O 1
ATOM 1567 N N . LEU A 1 195 ? -6.382 2.803 -25.815 1.00 51.22 195 LEU A N 1
ATOM 1568 C CA . LEU A 1 195 ? -6.435 3.428 -27.142 1.00 51.22 195 LEU A CA 1
ATOM 1569 C C . LEU A 1 195 ? -7.418 2.706 -28.076 1.00 51.22 195 LEU A C 1
ATOM 1571 O O . LEU A 1 195 ? -8.222 3.362 -28.734 1.00 51.22 195 LEU A O 1
ATOM 1575 N N . CYS A 1 196 ? -7.435 1.370 -28.075 1.00 44.25 196 CYS A N 1
ATOM 1576 C CA . CYS A 1 196 ? -8.405 0.602 -28.865 1.00 44.25 196 CYS A CA 1
ATOM 1577 C C . CYS A 1 196 ? -9.854 0.800 -28.378 1.00 44.25 196 CYS A C 1
ATOM 1579 O O . CYS A 1 196 ? -10.781 0.794 -29.188 1.00 44.25 196 CYS A O 1
ATOM 1581 N N . ALA A 1 197 ? -10.061 1.020 -27.074 1.00 46.28 197 ALA A N 1
ATOM 1582 C CA . ALA A 1 197 ? -11.372 1.360 -26.517 1.00 46.28 197 ALA A CA 1
ATOM 1583 C C . ALA A 1 197 ? -11.802 2.807 -26.837 1.00 46.28 197 ALA A C 1
ATOM 1585 O O . ALA A 1 197 ? -12.986 3.061 -27.067 1.00 46.28 197 ALA A O 1
ATOM 1586 N N . GLY A 1 198 ? -10.853 3.748 -26.904 1.00 42.09 198 GLY A N 1
ATOM 1587 C CA . GLY A 1 198 ? -11.104 5.143 -27.285 1.00 42.09 198 GLY A CA 1
ATOM 1588 C C . GLY A 1 198 ? -11.440 5.334 -28.768 1.00 42.09 198 GLY A C 1
ATOM 1589 O O . GLY A 1 198 ? -12.208 6.228 -29.115 1.00 42.09 198 GLY A O 1
ATOM 1590 N N . GLN A 1 199 ? -10.945 4.458 -29.645 1.00 40.91 199 GLN A N 1
ATOM 1591 C CA . GLN A 1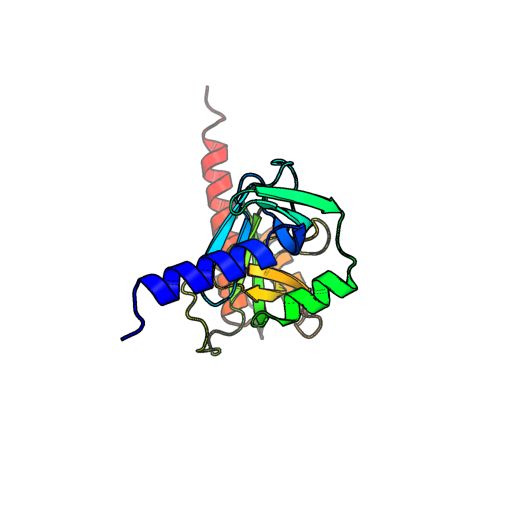 199 ? -11.150 4.568 -31.095 1.00 40.91 199 GLN A CA 1
ATOM 1592 C C . GLN A 1 199 ? -12.547 4.113 -31.564 1.00 40.91 199 GLN A C 1
ATOM 1594 O O . GLN A 1 199 ? -12.938 4.397 -32.691 1.00 40.91 199 GLN A O 1
ATOM 1599 N N . LYS A 1 200 ? -13.351 3.479 -30.693 1.00 39.00 200 LYS A N 1
ATOM 1600 C CA . LYS A 1 200 ? -14.761 3.130 -30.975 1.00 39.00 200 LYS A CA 1
ATOM 1601 C C . LYS A 1 200 ? -15.772 4.252 -30.682 1.00 39.00 200 LYS A C 1
ATOM 1603 O O . LYS A 1 200 ? -16.963 4.036 -30.885 1.00 39.00 200 LYS A O 1
ATOM 1608 N N . ARG A 1 201 ? -15.347 5.439 -30.220 1.00 38.31 201 ARG A N 1
ATOM 1609 C CA . ARG A 1 201 ? -16.253 6.584 -29.956 1.00 38.31 201 ARG A CA 1
ATOM 1610 C C . ARG A 1 201 ? -16.247 7.680 -31.025 1.00 38.31 201 ARG A C 1
ATOM 1612 O O . ARG A 1 201 ? -16.882 8.708 -30.822 1.00 38.31 201 ARG A O 1
ATOM 1619 N N . ILE A 1 202 ? -15.587 7.465 -32.160 1.00 37.94 202 ILE A N 1
ATOM 1620 C CA . ILE A 1 202 ? -15.606 8.393 -33.299 1.00 37.94 202 ILE A CA 1
ATOM 1621 C C . ILE A 1 202 ? -16.038 7.602 -34.534 1.00 37.94 202 ILE A C 1
ATOM 1623 O O . ILE A 1 202 ? -15.205 7.206 -35.332 1.00 37.94 202 ILE A O 1
ATOM 1627 N N . CYS A 1 203 ? -17.328 7.274 -34.600 1.00 33.12 203 CYS A N 1
ATOM 1628 C CA . CYS A 1 203 ? -18.062 6.875 -35.807 1.00 33.12 203 CYS A CA 1
ATOM 1629 C C . CYS A 1 203 ? -19.556 6.863 -35.449 1.00 33.12 203 CYS A C 1
ATOM 1631 O O . CYS A 1 203 ? -20.137 5.816 -35.156 1.00 33.12 203 CYS A O 1
ATOM 1633 N N . ARG A 1 204 ? -20.153 8.052 -35.408 1.00 33.97 204 ARG A N 1
ATOM 1634 C CA . ARG A 1 204 ? -21.565 8.290 -35.707 1.00 33.97 204 ARG A CA 1
ATOM 1635 C C . ARG A 1 204 ? -21.661 9.610 -36.446 1.00 33.97 204 ARG A C 1
ATOM 1637 O O . ARG A 1 204 ? -20.927 10.533 -36.030 1.00 33.97 204 ARG A O 1
#

pLDDT: mean 84.35, std 13.18, range [33.12, 95.06]

Foldseek 3Di:
DDDPVNVVVVVVVVFVVQAFDKDKFFDAAQAWTWDADPNDIATEDEPDNRDGGIFTWHHHGRHYTYGPGHDDPVVVLVVLVVFDKFKWFWQADDPNWIKTHGQDPPPPVDDDPDIFTEGPDDPPADDHGFIFMWGDPPPHTYGDGTPPVDDPVLVVLLVVCLVVLPPLVRDDDPPDDPRSSVSSNVNSVVVVVVVVVVVVPPDD

Radius of gyration: 21.41 Å; chains: 1; bounding box: 43×41×66 Å

Secondary structure (DSSP, 8-state):
---HHHHHHHHHHHHHHHTT-EEEEEE-TT-PEEEEETTEEEEEEES-SS--EEEEEEEEETTEEEEEEPPPHHHHHHHHTTSPEEEEEEEEEETTEEEEEES-TT-TT----S-EEEES--TTT--TT-EEEEEE-SS-EEEEEE-TTS-HHHHHHHHHHHHHT--GGG---TT--HHHHHHHHHHHHHHHHHHHHHGGGS--

Sequence (204 aa):
MPDAIDLINKFDALEKDFVGKTLLAPVLRGTTVRVRLGGIVMELKTDDRNFEGYALMKVNDLKSAKIIGKPTLKQTAEYLKLFPRLRMIVIDKFDGVWWALMFNRSDKRFKLDGPVPVRLVSEDRIGAFRAIETRCDGANFYYETDNVMHDFGNCVYLNECLRQRVPPDELRYSGLMPAEKLAYLMAFFAKRSCLCAGQKRICR